Protein AF-A0A9Y1BWD0-F1 (afdb_monomer)

Nearest PDB structures (foldseek):
  4y0m-assembly3_E  TM=6.187E-01  e=5.676E-02  Pseudomonas aeruginosa PAO1
  2el9-assembly1_A  TM=5.741E-01  e=2.645E-01  Escherichia coli
  2el9-assembly2_D  TM=5.790E-01  e=5.709E-01  Escherichia coli
  2el9-assembly2_C  TM=5.277E-01  e=4.505E-01  Escherichia coli
  5ted-assembly1_A  TM=3.332E-01  e=7.193E-02  Listeria monocytogenes EGD-e

Organism: NCBI:txid2876572

Mean predicted aligned error: 8.2 Å

Radius of gyration: 19.66 Å; Cα contacts (8 Å, |Δi|>4): 391; chains: 1; bounding box: 37×64×64 Å

Foldseek 3Di:
DDPPPPPPPPFDPQAPAFEEEEADDPLCPPLVVVLVVQLQVLCVQLRHHYDYHYDHNVVVQVCQVVVNHQKYWYKDWDFFADLDPVRVLVVLVVCCVRHVVPPPVSVVLSVVLVVCVVVVHDLVVNLVSVQVNQCCCPQQQQWQDWKKWWDQDPVRDTGIITITGGIGRNNVPDSLQSVLSLLSRAQVSSCVSSVVVDPTDIDGFRTPCPVHPSDDPPDDTHHHDSPVSSVSCVVVNHDRPPPD

pLDDT: mean 79.52, std 15.41, range [34.41, 97.94]

Structure (mmCIF, N/CA/C/O backbone):
data_AF-A0A9Y1BWD0-F1
#
_entry.id   AF-A0A9Y1BWD0-F1
#
loop_
_atom_site.group_PDB
_atom_site.id
_atom_site.type_symbol
_atom_site.label_atom_id
_atom_site.label_alt_id
_atom_site.label_comp_id
_atom_site.label_asym_id
_atom_site.label_entity_id
_atom_site.label_seq_id
_atom_site.pdbx_PDB_ins_code
_atom_site.Cartn_x
_atom_site.Cartn_y
_atom_site.Cartn_z
_atom_site.occupancy
_atom_site.B_iso_or_equiv
_atom_site.auth_seq_id
_atom_site.auth_comp_id
_atom_site.auth_asym_id
_atom_site.auth_atom_id
_atom_site.pdbx_PDB_model_num
ATOM 1 N N . MET A 1 1 ? -3.577 38.308 39.977 1.00 37.47 1 MET A N 1
ATOM 2 C CA . MET A 1 1 ? -4.720 37.734 39.240 1.00 37.47 1 MET A CA 1
ATOM 3 C C . MET A 1 1 ? -4.156 37.188 37.936 1.00 37.47 1 MET A C 1
ATOM 5 O O . MET A 1 1 ? -3.949 37.954 37.011 1.00 37.47 1 MET A O 1
ATOM 9 N N . PHE A 1 2 ? -3.754 35.916 37.917 1.00 34.88 2 PHE A N 1
ATOM 10 C CA . PHE A 1 2 ? -3.257 35.253 36.709 1.00 34.88 2 PHE A CA 1
ATOM 11 C C . PHE A 1 2 ? -4.352 34.304 36.238 1.00 34.88 2 PHE A C 1
ATOM 13 O O . PHE A 1 2 ? -4.685 33.349 36.936 1.00 34.88 2 PHE A O 1
ATOM 20 N N . ILE A 1 3 ? -4.950 34.612 35.092 1.00 37.09 3 ILE A N 1
ATOM 21 C CA . ILE A 1 3 ? -5.873 33.712 34.409 1.00 37.09 3 ILE A CA 1
ATOM 22 C C . ILE A 1 3 ? -4.991 32.744 33.622 1.00 37.09 3 ILE A C 1
ATOM 24 O O . ILE A 1 3 ? -4.457 33.091 32.574 1.00 37.09 3 ILE A O 1
ATOM 28 N N . SER A 1 4 ? -4.782 31.550 34.173 1.00 34.41 4 SER A N 1
ATOM 29 C CA . SER A 1 4 ? -4.230 30.420 33.429 1.00 34.41 4 SER A CA 1
ATOM 30 C C . SER A 1 4 ? -5.336 29.881 32.526 1.00 34.41 4 SER A C 1
ATOM 32 O O . SER A 1 4 ? -6.208 29.134 32.971 1.00 34.41 4 SER A O 1
ATOM 34 N N . SER A 1 5 ? -5.348 30.309 31.264 1.00 37.59 5 SER A N 1
ATOM 35 C CA . SER A 1 5 ? -6.149 29.670 30.225 1.00 37.59 5 SER A CA 1
ATOM 36 C C . SER A 1 5 ? -5.459 28.368 29.827 1.00 37.59 5 SER A C 1
ATOM 38 O O . SER A 1 5 ? -4.682 28.317 28.876 1.00 37.59 5 SER A O 1
ATOM 40 N N . THR A 1 6 ? -5.728 27.302 30.575 1.00 37.62 6 THR A N 1
ATOM 41 C CA . THR A 1 6 ? -5.515 25.951 30.062 1.00 37.62 6 THR A CA 1
ATOM 42 C C . THR A 1 6 ? -6.573 25.716 28.993 1.00 37.62 6 THR A C 1
ATOM 44 O O . THR A 1 6 ? -7.722 25.382 29.273 1.00 37.62 6 THR A O 1
ATOM 47 N N . THR A 1 7 ? -6.205 25.950 27.736 1.00 38.41 7 THR A N 1
ATOM 48 C CA . THR A 1 7 ? -6.930 25.402 26.593 1.00 38.41 7 THR A CA 1
ATOM 49 C C . THR A 1 7 ? -6.891 23.886 26.727 1.00 38.41 7 THR A C 1
ATOM 51 O O . THR A 1 7 ? -5.907 23.239 26.381 1.00 38.41 7 THR A O 1
ATOM 54 N N . SER A 1 8 ? -7.955 23.330 27.303 1.00 39.59 8 SER A N 1
ATOM 55 C CA . SER A 1 8 ? -8.323 21.925 27.180 1.00 39.59 8 SER A CA 1
ATOM 56 C C . SER A 1 8 ? -8.255 21.578 25.696 1.00 39.59 8 SER A C 1
ATOM 58 O O . SER A 1 8 ? -9.135 21.998 24.944 1.00 39.59 8 SER A O 1
ATOM 60 N N . ALA A 1 9 ? -7.215 20.854 25.272 1.00 44.31 9 ALA A N 1
ATOM 61 C CA . ALA A 1 9 ? -7.166 20.256 23.947 1.00 44.31 9 ALA A CA 1
ATOM 62 C C . ALA A 1 9 ? -8.480 19.492 23.757 1.00 44.31 9 ALA A C 1
ATOM 64 O O . ALA A 1 9 ? -8.780 18.559 24.509 1.00 44.31 9 ALA A O 1
ATOM 65 N N . ALA A 1 10 ? -9.322 19.987 22.850 1.00 44.66 10 ALA A N 1
ATOM 66 C CA . ALA A 1 10 ? -10.619 19.399 22.582 1.00 44.66 10 ALA A CA 1
ATOM 67 C C . ALA A 1 10 ? -10.390 17.929 22.219 1.00 44.66 10 ALA A C 1
ATOM 69 O O . ALA A 1 10 ? -9.636 17.608 21.302 1.00 44.66 10 ALA A O 1
ATOM 70 N N . ARG A 1 11 ? -10.973 17.043 23.026 1.00 54.59 11 ARG A N 1
ATOM 71 C CA . ARG A 1 11 ? -10.823 15.594 22.913 1.00 54.59 11 ARG A CA 1
ATOM 72 C C . ARG A 1 11 ? -11.316 15.174 21.531 1.00 54.59 11 ARG A C 1
ATOM 74 O O . ARG A 1 11 ? -12.475 15.441 21.215 1.00 54.59 11 ARG A O 1
ATOM 81 N N . ARG A 1 12 ? -10.472 14.524 20.725 1.00 55.12 12 ARG A N 1
ATOM 82 C CA . ARG A 1 12 ? -10.963 13.881 19.504 1.00 55.12 12 ARG A CA 1
ATOM 83 C C . ARG A 1 12 ? -11.865 12.702 19.904 1.00 55.12 12 ARG A C 1
ATOM 85 O O . ARG A 1 12 ? -11.555 12.021 20.887 1.00 55.12 12 ARG A O 1
ATOM 92 N N . PRO A 1 13 ? -13.006 12.502 19.223 1.00 55.84 13 PRO A N 1
ATOM 93 C CA . PRO A 1 13 ? -13.832 11.317 19.424 1.00 55.84 13 PRO A CA 1
ATOM 94 C C . PRO A 1 13 ? -13.021 10.046 19.128 1.00 55.84 13 PRO A C 1
ATOM 96 O O . PRO A 1 13 ? -11.938 10.113 18.544 1.00 55.84 13 PRO A O 1
ATOM 99 N N . LEU A 1 14 ? -13.541 8.887 19.549 1.00 54.78 14 LEU A N 1
ATOM 100 C CA . LEU A 1 14 ? -13.014 7.602 19.077 1.00 54.78 14 LEU A CA 1
ATOM 101 C C . LEU A 1 14 ? -12.890 7.650 17.542 1.00 54.78 14 LEU A C 1
ATOM 103 O O . LEU A 1 14 ? -13.762 8.264 16.915 1.00 54.78 14 LEU A O 1
ATOM 107 N N . PRO A 1 15 ? -11.846 7.038 16.951 1.00 58.56 15 PRO A N 1
ATOM 108 C CA . PRO A 1 15 ? -11.757 6.891 15.507 1.00 58.56 15 PRO A CA 1
ATOM 109 C C . PRO A 1 15 ? -13.101 6.403 14.948 1.00 58.56 15 PRO A C 1
ATOM 111 O O . PRO A 1 15 ? -13.758 5.568 15.596 1.00 58.56 15 PRO A O 1
ATOM 114 N N . PRO A 1 16 ? -13.540 6.942 13.797 1.00 65.06 16 PRO A N 1
ATOM 115 C CA . PRO A 1 16 ? -14.701 6.401 13.110 1.00 65.06 16 PRO A CA 1
ATOM 116 C C . PRO A 1 16 ? -14.506 4.896 12.905 1.00 65.06 16 PRO A C 1
ATOM 118 O O . PRO A 1 16 ? -13.383 4.393 12.864 1.00 65.06 16 PRO A O 1
ATOM 121 N N . GLU A 1 17 ? -15.615 4.170 12.879 1.00 85.94 17 GLU A N 1
ATOM 122 C CA . GLU A 1 17 ? -15.594 2.820 12.331 1.00 85.94 17 GLU A CA 1
ATOM 123 C C . GLU A 1 17 ? -15.225 2.946 10.854 1.00 85.94 17 GLU A C 1
ATOM 125 O O . GLU A 1 17 ? -15.843 3.750 10.164 1.00 85.94 17 GLU A O 1
ATOM 130 N N . ILE A 1 18 ? -14.174 2.246 10.434 1.00 89.88 18 ILE A N 1
ATOM 131 C CA . ILE A 1 18 ? -13.637 2.296 9.074 1.00 89.88 18 ILE A CA 1
ATOM 132 C C . ILE A 1 18 ? -14.073 1.019 8.377 1.00 89.88 18 ILE A C 1
ATOM 134 O O . ILE A 1 18 ? -13.678 -0.075 8.790 1.00 89.88 18 ILE A O 1
ATOM 138 N N . GLU A 1 19 ? -14.869 1.142 7.326 1.00 92.38 19 GLU A N 1
ATOM 139 C CA . GLU A 1 19 ? -15.157 0.023 6.442 1.00 92.38 19 GLU A CA 1
ATOM 140 C C . GLU A 1 19 ? -13.905 -0.348 5.636 1.00 92.38 19 GLU A C 1
ATOM 142 O O . GLU A 1 19 ? -13.325 0.478 4.926 1.00 92.38 19 GLU A O 1
ATOM 147 N N . VAL A 1 20 ? -13.495 -1.612 5.739 1.00 90.94 20 VAL A N 1
ATOM 148 C CA . VAL A 1 20 ? -12.397 -2.175 4.952 1.00 90.94 20 VAL A CA 1
ATOM 149 C C . VAL A 1 20 ? -12.978 -3.209 4.004 1.00 90.94 20 VAL A C 1
ATOM 151 O O . VAL A 1 20 ? -13.429 -4.272 4.436 1.00 90.94 20 VAL A O 1
ATOM 154 N N . LEU A 1 21 ? -12.959 -2.901 2.709 1.00 90.75 21 LEU A N 1
ATOM 155 C CA . LEU A 1 21 ? -13.368 -3.850 1.679 1.00 90.75 21 LEU A CA 1
ATOM 156 C C . LEU A 1 21 ? -12.261 -4.863 1.455 1.00 90.75 21 LEU A C 1
ATOM 158 O O . LEU A 1 21 ? -11.133 -4.484 1.165 1.00 90.75 21 LEU A O 1
ATOM 162 N N . ILE A 1 22 ? -12.590 -6.141 1.551 1.00 87.75 22 ILE A N 1
ATOM 163 C CA . ILE A 1 22 ? -11.667 -7.236 1.278 1.00 87.75 22 ILE A CA 1
ATOM 164 C C . ILE A 1 22 ? -12.112 -7.886 -0.026 1.00 87.75 22 ILE A C 1
ATOM 166 O O . ILE A 1 22 ? -13.221 -8.421 -0.109 1.00 87.75 22 ILE A O 1
ATOM 170 N N . ALA A 1 23 ? -11.251 -7.819 -1.040 1.00 84.12 23 ALA A N 1
ATOM 171 C CA . ALA A 1 23 ? -11.495 -8.477 -2.316 1.00 84.12 23 ALA A CA 1
ATOM 172 C C . ALA A 1 23 ? -11.192 -9.975 -2.206 1.00 84.12 23 ALA A C 1
ATOM 174 O O . ALA A 1 23 ? -10.031 -10.366 -2.091 1.00 84.12 23 ALA A O 1
ATOM 175 N N . ASP A 1 24 ? -12.235 -10.801 -2.278 1.00 76.25 24 ASP A N 1
ATOM 176 C CA . ASP A 1 24 ? -12.107 -12.252 -2.369 1.00 76.25 24 ASP A CA 1
ATOM 177 C C . ASP A 1 24 ? -11.622 -12.626 -3.786 1.00 76.25 24 ASP A C 1
ATOM 179 O O . ASP A 1 24 ? -12.346 -12.480 -4.779 1.00 76.25 24 ASP A O 1
ATOM 183 N N . SER A 1 25 ? -10.358 -13.031 -3.891 1.00 68.25 25 SER A N 1
ATOM 184 C CA . SER A 1 25 ? -9.689 -13.548 -5.081 1.00 68.25 25 SER A CA 1
ATOM 185 C C . SER A 1 25 ? -9.415 -15.056 -4.958 1.00 68.25 25 SER A C 1
ATOM 187 O O . SER A 1 25 ? -9.557 -15.669 -3.906 1.00 68.25 25 SER A O 1
ATOM 189 N N . TYR A 1 26 ? -9.001 -15.707 -6.048 1.00 56.84 26 TYR A N 1
ATOM 190 C CA . TYR A 1 26 ? -8.786 -17.166 -6.095 1.00 56.84 26 TYR A CA 1
ATOM 191 C C . TYR A 1 26 ? -7.806 -17.723 -5.038 1.00 56.84 26 TYR A C 1
ATOM 193 O O . TYR A 1 26 ? -7.786 -18.932 -4.813 1.00 56.84 26 TYR A O 1
ATOM 201 N N . TYR A 1 27 ? -7.015 -16.858 -4.395 1.00 56.19 27 TYR A N 1
ATOM 202 C CA . TYR A 1 27 ? -6.006 -17.209 -3.393 1.00 56.19 27 TYR A CA 1
ATOM 203 C C . TYR A 1 27 ? -6.388 -16.773 -1.967 1.00 56.19 27 TYR A C 1
ATOM 205 O O . TYR A 1 27 ? -5.718 -17.164 -1.014 1.00 56.19 27 TYR A O 1
ATOM 213 N N . THR A 1 28 ? -7.472 -16.009 -1.785 1.00 55.62 28 THR A N 1
ATOM 214 C CA . THR A 1 28 ? -7.925 -15.465 -0.488 1.00 55.62 28 THR A CA 1
ATOM 215 C C . THR A 1 28 ? -8.845 -16.418 0.257 1.00 55.62 28 THR A C 1
ATOM 217 O O . THR A 1 28 ? -9.888 -16.036 0.785 1.00 55.62 28 THR A O 1
ATOM 220 N N . GLY A 1 29 ? -8.445 -17.690 0.310 1.00 57.94 29 GLY A N 1
ATOM 221 C CA . GLY A 1 29 ? -9.157 -18.707 1.069 1.00 57.94 29 GLY A CA 1
ATOM 222 C C . GLY A 1 29 ? -9.358 -18.323 2.540 1.00 57.94 29 GLY A C 1
ATOM 223 O O . GLY A 1 29 ? -8.868 -17.312 3.043 1.00 57.94 29 GLY A O 1
ATOM 224 N N . ARG A 1 30 ? -10.063 -19.198 3.265 1.00 61.84 30 ARG A N 1
ATOM 225 C CA . ARG A 1 30 ? -10.473 -19.001 4.665 1.00 61.84 30 ARG A CA 1
ATOM 226 C C . ARG A 1 30 ? -9.352 -18.531 5.608 1.00 61.84 30 ARG A C 1
ATOM 228 O O . ARG A 1 30 ? -9.636 -17.893 6.616 1.00 61.84 30 ARG A O 1
ATOM 235 N N . ASP A 1 31 ? -8.108 -18.862 5.292 1.00 66.38 31 ASP A N 1
ATOM 236 C CA . ASP A 1 31 ? -6.958 -18.602 6.148 1.00 66.38 31 ASP A CA 1
ATOM 237 C C . ASP A 1 31 ? -6.501 -17.138 6.094 1.00 66.38 31 ASP A C 1
ATOM 239 O O . ASP A 1 31 ? -6.022 -16.624 7.100 1.00 66.38 31 ASP A O 1
ATOM 243 N N . LEU A 1 32 ? -6.740 -16.417 4.990 1.00 72.50 32 LEU A N 1
ATOM 244 C CA . LEU A 1 32 ? -6.435 -14.981 4.895 1.00 72.50 32 LEU A CA 1
ATOM 245 C C . LEU A 1 32 ? -7.321 -14.126 5.807 1.00 72.50 32 LEU A C 1
ATOM 247 O O . LEU A 1 32 ? -6.861 -13.109 6.327 1.00 72.50 32 LEU A O 1
ATOM 251 N N . TYR A 1 33 ? -8.520 -14.609 6.152 1.00 75.12 33 TYR A N 1
ATOM 252 C CA . TYR A 1 33 ? -9.317 -14.003 7.223 1.00 75.12 33 TYR A CA 1
ATOM 253 C C . TYR A 1 33 ? -8.615 -14.033 8.577 1.00 75.12 33 TYR A C 1
ATOM 255 O O . TYR A 1 33 ? -8.849 -13.141 9.379 1.00 75.12 33 TYR A O 1
ATOM 263 N N . LEU A 1 34 ? -7.727 -14.996 8.849 1.00 76.00 34 LEU A N 1
ATOM 264 C CA . LEU A 1 34 ? -7.002 -15.033 10.123 1.00 76.00 34 LEU A CA 1
ATOM 265 C C . LEU A 1 34 ? -6.052 -13.840 10.263 1.00 76.00 34 LEU A C 1
ATOM 267 O O . LEU A 1 34 ? -5.933 -13.285 11.359 1.00 76.00 34 LEU A O 1
ATOM 271 N N . ALA A 1 35 ? -5.414 -13.434 9.162 1.00 78.75 35 ALA A N 1
ATOM 272 C CA . ALA A 1 35 ? -4.572 -12.245 9.126 1.00 78.75 35 ALA A CA 1
ATOM 273 C C . ALA A 1 35 ? -5.416 -10.969 9.285 1.00 78.75 35 ALA A C 1
ATOM 275 O O . ALA A 1 35 ? -5.068 -10.096 10.078 1.00 78.75 35 ALA A O 1
ATOM 276 N N . PHE A 1 36 ? -6.570 -10.882 8.616 1.00 82.25 36 PHE A N 1
ATOM 277 C CA . PHE A 1 36 ? -7.450 -9.710 8.726 1.00 82.25 36 PHE A CA 1
ATOM 278 C C . PHE A 1 36 ? -8.089 -9.577 10.108 1.00 82.25 36 PHE A C 1
ATOM 280 O O . PHE A 1 36 ? -8.070 -8.493 10.688 1.00 82.25 36 PHE A O 1
ATOM 287 N N . ASP A 1 37 ? -8.561 -10.683 10.682 1.00 84.69 37 ASP A N 1
ATOM 288 C CA . ASP A 1 37 ? -9.066 -10.743 12.051 1.00 84.69 37 ASP A CA 1
ATOM 289 C C . ASP A 1 37 ? -7.995 -10.289 13.057 1.00 84.69 37 ASP A C 1
ATOM 291 O O . ASP A 1 37 ? -8.305 -9.693 14.091 1.00 84.69 37 ASP A O 1
ATOM 295 N N . GLN A 1 38 ? -6.715 -10.587 12.797 1.00 87.62 38 GLN A N 1
ATOM 296 C CA . GLN A 1 38 ? -5.622 -10.117 13.644 1.00 87.62 38 GLN A CA 1
ATOM 297 C C . GLN A 1 38 ? -5.461 -8.596 13.552 1.00 87.62 38 GLN A C 1
ATOM 299 O O . GLN A 1 38 ? -5.419 -7.937 14.595 1.00 87.62 38 GLN A O 1
ATOM 304 N N . ILE A 1 39 ? -5.454 -8.045 12.334 1.00 87.75 39 ILE A N 1
ATOM 305 C CA . ILE A 1 39 ? -5.390 -6.596 12.098 1.00 87.75 39 ILE A CA 1
ATOM 306 C C . ILE A 1 39 ? -6.567 -5.892 12.785 1.00 87.75 39 ILE A C 1
ATOM 308 O O . ILE A 1 39 ? -6.356 -4.909 13.493 1.00 87.75 39 ILE A O 1
ATOM 312 N N . GLU A 1 40 ? -7.793 -6.410 12.658 1.00 90.19 40 GLU A N 1
ATOM 313 C CA . GLU A 1 40 ? -8.980 -5.871 13.338 1.00 90.19 40 GLU A CA 1
ATOM 314 C C . GLU A 1 40 ? -8.812 -5.880 14.865 1.00 90.19 40 GLU A C 1
ATOM 316 O O . GLU A 1 40 ? -9.012 -4.854 15.527 1.00 90.19 40 GLU A O 1
ATOM 321 N N . ARG A 1 41 ? -8.398 -7.014 15.447 1.00 90.31 41 ARG A N 1
ATOM 322 C CA . ARG A 1 41 ? -8.185 -7.134 16.900 1.00 90.31 41 ARG A CA 1
ATOM 323 C C . ARG A 1 41 ? -7.129 -6.161 17.411 1.00 90.31 41 ARG A C 1
ATOM 325 O O . ARG A 1 41 ? -7.290 -5.609 18.504 1.00 90.31 41 ARG A O 1
ATOM 332 N N . ASP A 1 42 ? -6.045 -5.964 16.672 1.00 91.44 42 ASP A N 1
ATOM 333 C CA . ASP A 1 42 ? -4.962 -5.081 17.098 1.00 91.44 42 ASP A CA 1
ATOM 334 C C . ASP A 1 42 ? -5.295 -3.607 16.877 1.00 91.44 42 ASP A C 1
ATOM 336 O O . ASP A 1 42 ? -5.046 -2.786 17.766 1.00 91.44 42 ASP A O 1
ATOM 340 N N . ALA A 1 43 ? -5.982 -3.281 15.782 1.00 90.00 43 ALA A N 1
ATOM 341 C CA . ALA A 1 43 ? -6.601 -1.978 15.571 1.00 90.00 43 ALA A CA 1
ATOM 342 C C . ALA A 1 43 ? -7.531 -1.619 16.741 1.00 90.00 43 ALA A C 1
ATOM 344 O O . ALA A 1 43 ? -7.402 -0.532 17.319 1.00 90.00 43 ALA A O 1
ATOM 345 N N . ALA A 1 44 ? -8.368 -2.562 17.189 1.00 88.88 44 ALA A N 1
ATOM 346 C CA . ALA A 1 44 ? -9.261 -2.368 18.329 1.00 88.88 44 ALA A CA 1
ATOM 347 C C . ALA A 1 44 ? -8.501 -2.071 19.631 1.00 88.88 44 ALA A C 1
ATOM 349 O O . ALA A 1 44 ? -8.905 -1.185 20.390 1.00 88.88 44 ALA A O 1
ATOM 350 N N . LYS A 1 45 ? -7.358 -2.726 19.887 1.00 87.69 45 LYS A N 1
ATOM 351 C CA . LYS A 1 45 ? -6.494 -2.413 21.050 1.00 87.69 45 LYS A CA 1
ATOM 352 C C . LYS A 1 45 ? -5.953 -0.985 20.990 1.00 87.69 45 LYS A C 1
ATOM 354 O O . LYS A 1 45 ? -5.812 -0.341 22.037 1.00 87.69 45 LYS A O 1
ATOM 359 N N . CYS A 1 46 ? -5.680 -0.492 19.787 1.00 87.00 46 CYS A N 1
ATOM 360 C CA . CYS A 1 46 ? -5.243 0.873 19.509 1.00 87.00 46 CYS A CA 1
ATOM 361 C C . CYS A 1 46 ? -6.390 1.899 19.493 1.00 87.00 46 CYS A C 1
ATOM 363 O O . CYS A 1 46 ? -6.132 3.100 19.459 1.00 87.00 46 CYS A O 1
ATOM 365 N N . GLY A 1 47 ? -7.643 1.445 19.589 1.00 83.44 47 GLY A N 1
ATOM 366 C CA . GLY A 1 47 ? -8.836 2.289 19.578 1.00 83.44 47 GLY A CA 1
ATOM 367 C C . GLY A 1 47 ? -9.426 2.531 18.188 1.00 83.44 47 GLY A C 1
ATOM 368 O O . GLY A 1 47 ? -10.425 3.235 18.099 1.00 83.44 47 GLY A O 1
ATOM 369 N N . ILE A 1 48 ? -8.862 1.953 17.125 1.00 88.06 48 ILE A N 1
ATOM 370 C CA . ILE A 1 48 ? -9.430 1.978 15.770 1.00 88.06 48 ILE A CA 1
ATOM 371 C C . ILE A 1 48 ? -10.450 0.843 15.653 1.00 88.06 48 ILE A C 1
ATOM 373 O O . ILE A 1 48 ? -10.187 -0.272 16.091 1.00 88.06 48 ILE A O 1
ATOM 377 N N . ARG A 1 49 ? -11.617 1.104 15.063 1.00 89.62 49 ARG A N 1
ATOM 378 C CA . ARG A 1 49 ? -12.595 0.054 14.754 1.00 89.62 49 ARG A CA 1
ATOM 379 C C . ARG A 1 49 ? -12.610 -0.169 13.256 1.00 89.62 49 ARG A C 1
ATOM 381 O O . ARG A 1 49 ? -12.849 0.783 12.522 1.00 89.62 49 ARG A O 1
ATOM 388 N N . LEU A 1 50 ? -12.347 -1.398 12.835 1.00 90.38 50 LEU A N 1
ATOM 389 C CA . LEU A 1 50 ? -12.454 -1.805 11.441 1.00 90.38 50 LEU A CA 1
ATOM 390 C C . LEU A 1 50 ? -13.732 -2.628 11.283 1.00 90.38 50 LEU A C 1
ATOM 392 O O . LEU A 1 50 ? -14.002 -3.491 12.112 1.00 90.38 50 LEU A O 1
ATOM 396 N N . ASN A 1 51 ? -14.502 -2.352 10.238 1.00 91.69 51 ASN A N 1
ATOM 397 C CA . ASN A 1 51 ? -15.605 -3.190 9.790 1.00 91.69 51 ASN A CA 1
ATOM 398 C C . ASN A 1 51 ? -15.147 -3.909 8.521 1.00 91.69 51 ASN A C 1
ATOM 400 O O . ASN A 1 51 ? -15.099 -3.312 7.445 1.00 91.69 51 ASN A O 1
ATOM 404 N N . LEU A 1 52 ? -14.743 -5.169 8.669 1.00 90.00 52 LEU A N 1
ATOM 405 C CA . LEU A 1 52 ? -14.224 -5.972 7.569 1.00 90.00 52 LEU A CA 1
ATOM 406 C C . LEU A 1 52 ? -15.384 -6.492 6.709 1.00 90.00 52 LEU A C 1
ATOM 408 O O . LEU A 1 52 ? -16.212 -7.276 7.177 1.00 90.00 52 LEU A O 1
ATOM 412 N N . VAL A 1 53 ? -15.440 -6.072 5.445 1.00 90.31 53 VAL A N 1
ATOM 413 C CA . VAL A 1 53 ? -16.508 -6.441 4.506 1.00 90.31 53 VAL A CA 1
ATOM 414 C C . VAL A 1 53 ? -15.912 -7.199 3.335 1.00 90.31 53 VAL A C 1
ATOM 416 O O . VAL A 1 53 ? -15.236 -6.637 2.479 1.00 90.31 53 VAL A O 1
ATOM 419 N N . VAL A 1 54 ? -16.192 -8.495 3.291 1.00 87.50 54 VAL A N 1
ATOM 420 C CA . VAL A 1 54 ? -15.681 -9.385 2.252 1.00 87.50 54 VAL A CA 1
ATOM 421 C C . VAL A 1 54 ? -16.667 -9.463 1.099 1.00 87.50 54 VAL A C 1
ATOM 423 O O . VAL A 1 54 ? -17.847 -9.762 1.308 1.00 87.50 54 VAL A O 1
ATOM 426 N N . GLN A 1 55 ? -16.189 -9.213 -0.117 1.00 88.25 55 GLN A N 1
ATOM 427 C CA . GLN A 1 55 ? -16.979 -9.313 -1.342 1.00 88.25 55 GLN A CA 1
ATOM 428 C C . GLN A 1 55 ? -16.120 -9.888 -2.470 1.00 88.25 55 GLN A C 1
ATOM 430 O O . GLN A 1 55 ? -14.894 -9.850 -2.407 1.00 88.25 55 GLN A O 1
ATOM 435 N N . ASP A 1 56 ? -16.754 -10.403 -3.520 1.00 87.00 56 ASP A N 1
ATOM 436 C CA . ASP A 1 56 ? -16.025 -10.817 -4.716 1.00 87.00 56 ASP A CA 1
ATOM 437 C C . ASP A 1 56 ? -15.279 -9.628 -5.352 1.00 87.00 56 ASP A C 1
ATOM 439 O O . ASP A 1 56 ? -15.698 -8.469 -5.238 1.00 87.00 56 ASP A O 1
ATOM 443 N N . PHE A 1 57 ? -14.184 -9.922 -6.059 1.00 84.88 57 PHE A N 1
ATOM 444 C CA . PHE A 1 57 ? -13.350 -8.900 -6.695 1.00 84.88 57 PHE A CA 1
ATOM 445 C C . PHE A 1 57 ? -14.138 -7.918 -7.581 1.00 84.88 57 PHE A C 1
ATOM 447 O O . PHE A 1 57 ? -13.853 -6.722 -7.551 1.00 84.88 57 PHE A O 1
ATOM 454 N N . TYR A 1 58 ? -15.140 -8.375 -8.344 1.00 87.50 58 TYR A N 1
ATOM 455 C CA . TYR A 1 58 ? -15.897 -7.490 -9.239 1.00 87.50 58 TYR A CA 1
ATOM 456 C C . TYR A 1 58 ? -16.737 -6.475 -8.465 1.00 87.50 58 TYR A C 1
ATOM 458 O O . TYR A 1 58 ? -16.804 -5.302 -8.852 1.00 87.50 58 TYR A O 1
ATOM 466 N N . THR A 1 59 ? -17.354 -6.904 -7.364 1.00 91.19 59 THR A N 1
ATOM 467 C CA . THR A 1 59 ? -18.090 -6.009 -6.466 1.00 91.19 59 THR A CA 1
ATOM 468 C C . THR A 1 59 ? -17.155 -4.971 -5.848 1.00 91.19 59 THR A C 1
ATOM 470 O O . THR A 1 59 ? -17.457 -3.778 -5.910 1.00 91.19 59 THR A O 1
ATOM 473 N N . VAL A 1 60 ? -15.994 -5.388 -5.328 1.00 89.38 60 VAL A N 1
ATOM 474 C CA . VAL A 1 60 ? -15.004 -4.456 -4.758 1.00 89.38 60 VAL A CA 1
ATOM 475 C C . VAL A 1 60 ? -14.505 -3.468 -5.815 1.00 89.38 60 VAL A C 1
ATOM 477 O O . VAL A 1 60 ? -14.565 -2.263 -5.587 1.00 89.38 60 VAL A O 1
ATOM 480 N N . ALA A 1 61 ? -14.107 -3.939 -7.000 1.00 88.00 61 ALA A N 1
ATOM 481 C CA . ALA A 1 61 ? -13.655 -3.080 -8.097 1.00 88.00 61 ALA A CA 1
ATOM 482 C C . ALA A 1 61 ? -14.722 -2.049 -8.501 1.00 88.00 61 ALA A C 1
ATOM 484 O O . ALA A 1 61 ? -14.420 -0.867 -8.647 1.00 88.00 61 ALA A O 1
ATOM 485 N N . THR A 1 62 ? -15.990 -2.461 -8.606 1.00 90.94 62 THR A N 1
ATOM 486 C CA . THR A 1 62 ? -17.105 -1.549 -8.923 1.00 90.94 62 THR A CA 1
ATOM 487 C C . THR A 1 62 ? -17.246 -0.439 -7.884 1.00 90.94 62 THR A C 1
ATOM 489 O O . THR A 1 62 ? -17.452 0.722 -8.242 1.00 90.94 62 THR A O 1
ATOM 492 N N . ARG A 1 63 ? -17.109 -0.774 -6.597 1.00 91.88 63 ARG A N 1
ATOM 493 C CA . ARG A 1 63 ? -17.152 0.208 -5.507 1.00 91.88 63 ARG A CA 1
ATOM 494 C C . ARG A 1 63 ? -15.952 1.147 -5.539 1.00 91.88 63 ARG A C 1
ATOM 496 O O . ARG A 1 63 ? -16.131 2.347 -5.339 1.00 91.88 63 ARG A O 1
ATOM 503 N N . ILE A 1 64 ? -14.762 0.646 -5.874 1.00 88.25 64 ILE A N 1
ATOM 504 C CA . ILE A 1 64 ? -13.573 1.490 -6.035 1.00 88.25 64 ILE A CA 1
ATOM 505 C C . ILE A 1 64 ? -13.771 2.506 -7.161 1.00 88.25 64 ILE A C 1
ATOM 507 O O . ILE A 1 64 ? -13.629 3.706 -6.922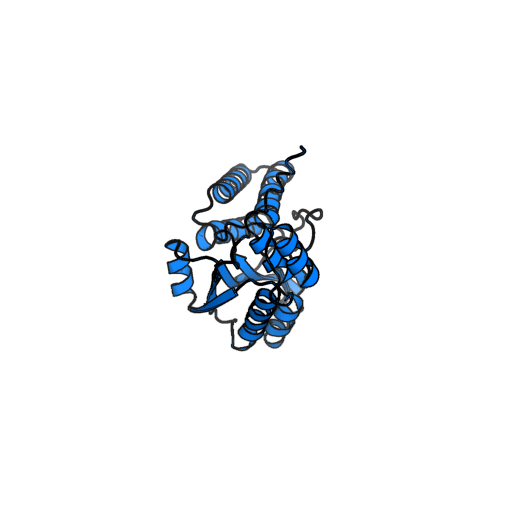 1.00 88.25 64 ILE A O 1
ATOM 511 N N . PHE A 1 65 ? -14.213 2.059 -8.341 1.00 87.69 65 PHE A N 1
ATOM 512 C CA . PHE A 1 65 ? -14.502 2.948 -9.473 1.00 87.69 65 PHE A CA 1
ATOM 513 C C . PHE A 1 65 ? -15.607 3.967 -9.168 1.00 87.69 65 PHE A C 1
ATOM 515 O O . PHE A 1 65 ? -15.559 5.097 -9.648 1.00 87.69 65 PHE A O 1
ATOM 522 N N . ALA A 1 66 ? -16.596 3.594 -8.352 1.00 89.94 66 ALA A N 1
ATOM 523 C CA . ALA A 1 66 ? -17.639 4.507 -7.886 1.00 89.94 66 ALA A CA 1
ATOM 524 C C . ALA A 1 66 ? -17.160 5.469 -6.781 1.00 89.94 66 ALA A C 1
ATOM 526 O O . ALA A 1 66 ? -17.884 6.392 -6.408 1.00 89.94 66 ALA A O 1
ATOM 527 N N . GLY A 1 67 ? -15.963 5.252 -6.235 1.00 87.31 67 GLY A N 1
ATOM 528 C CA . GLY A 1 67 ? -15.444 5.989 -5.094 1.00 87.31 67 GLY A CA 1
ATOM 529 C C . GLY A 1 67 ? -16.137 5.659 -3.763 1.00 87.31 67 GLY A C 1
ATOM 530 O O . GLY A 1 67 ? -16.016 6.436 -2.817 1.00 87.31 67 GLY A O 1
ATOM 531 N N . ASP A 1 68 ? -16.816 4.521 -3.673 1.00 91.00 68 ASP A N 1
ATOM 532 C CA . ASP A 1 68 ? -17.606 4.066 -2.526 1.00 91.00 68 ASP A CA 1
ATOM 533 C C . ASP A 1 68 ? -16.814 3.090 -1.633 1.00 91.00 68 ASP A C 1
ATOM 535 O O . ASP A 1 68 ? -17.090 1.893 -1.580 1.00 91.00 68 ASP A O 1
ATOM 539 N N . TYR A 1 69 ? -15.776 3.597 -0.969 1.00 89.88 69 TYR A N 1
ATOM 540 C CA . TYR A 1 69 ? -14.957 2.855 -0.002 1.00 89.88 69 TYR A CA 1
ATOM 541 C C . TYR A 1 69 ? -14.274 3.827 0.962 1.00 89.88 69 TYR A C 1
ATOM 543 O O . TYR A 1 69 ? -14.056 4.992 0.621 1.00 89.88 69 TYR A O 1
ATOM 551 N N . GLU A 1 70 ? -13.891 3.343 2.142 1.00 89.81 70 GLU A N 1
ATOM 552 C CA . GLU A 1 70 ? -12.997 4.066 3.058 1.00 89.81 70 GLU A CA 1
ATOM 553 C C . GLU A 1 70 ? -11.580 3.491 3.023 1.00 89.81 70 GLU A C 1
ATOM 555 O O . GLU A 1 70 ? -10.604 4.241 2.969 1.00 89.81 70 GLU A O 1
ATOM 560 N N . ALA A 1 71 ? -11.470 2.164 2.994 1.00 89.31 71 ALA A N 1
ATOM 561 C CA . ALA A 1 71 ? -10.226 1.459 2.747 1.00 89.31 71 ALA A CA 1
ATOM 562 C C . ALA A 1 71 ? -10.477 0.161 1.976 1.00 89.31 71 ALA A C 1
ATOM 564 O O . ALA A 1 71 ? -11.571 -0.411 2.014 1.00 89.31 71 ALA A O 1
ATOM 565 N N . VAL A 1 72 ? -9.447 -0.308 1.282 1.00 88.31 72 VAL A N 1
ATOM 566 C CA . VAL A 1 72 ? -9.485 -1.558 0.522 1.00 88.31 72 VAL A CA 1
ATOM 567 C C . VAL A 1 72 ? -8.272 -2.383 0.875 1.00 88.31 72 VAL A C 1
ATOM 569 O O . VAL A 1 72 ? -7.147 -1.898 0.836 1.00 88.31 72 VAL A O 1
ATOM 572 N N . LEU A 1 73 ? -8.509 -3.651 1.150 1.00 84.94 73 LEU A N 1
ATOM 573 C CA . LEU A 1 73 ? -7.497 -4.674 1.202 1.00 84.94 73 LEU A CA 1
ATOM 574 C C . LEU A 1 73 ? -7.652 -5.554 -0.042 1.00 84.94 73 LEU A C 1
ATOM 576 O O . LEU A 1 73 ? -8.627 -6.292 -0.208 1.00 84.94 73 LEU A O 1
ATOM 580 N N . TYR A 1 74 ? -6.679 -5.441 -0.935 1.00 79.06 74 TYR A N 1
ATOM 581 C CA . TYR A 1 74 ? -6.579 -6.211 -2.161 1.00 79.06 74 TYR A CA 1
ATOM 582 C C . TYR A 1 74 ? -5.448 -7.223 -2.047 1.00 79.06 74 TYR A C 1
ATOM 584 O O . TYR A 1 74 ? -4.333 -6.884 -1.661 1.00 79.06 74 TYR A O 1
ATOM 592 N N . ILE A 1 75 ? -5.738 -8.463 -2.425 1.00 72.50 75 ILE A N 1
ATOM 593 C CA . IL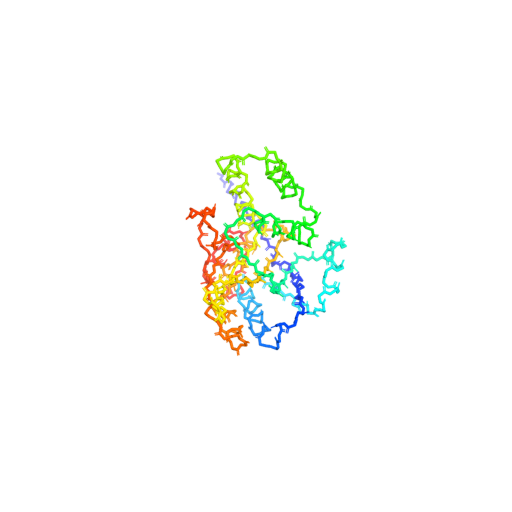E A 1 75 ? -4.736 -9.509 -2.542 1.00 72.50 75 ILE A CA 1
ATOM 594 C C . ILE A 1 75 ? -4.832 -10.129 -3.928 1.00 72.50 75 ILE A C 1
ATOM 596 O O . ILE A 1 75 ? -5.856 -10.723 -4.280 1.00 72.50 75 ILE A O 1
ATOM 600 N N . GLY A 1 76 ? -3.754 -10.032 -4.699 1.00 69.06 76 GLY A N 1
ATOM 601 C CA . GLY A 1 76 ? -3.702 -10.630 -6.024 1.00 69.06 76 GLY A CA 1
ATOM 602 C C . GLY A 1 76 ? -2.294 -10.970 -6.480 1.00 69.06 76 GLY A C 1
ATOM 603 O O . GLY A 1 76 ? -1.332 -10.274 -6.167 1.00 69.06 76 GLY A O 1
ATOM 604 N N . LEU A 1 77 ? -2.201 -12.036 -7.272 1.00 61.44 77 LEU A N 1
ATOM 605 C CA . LEU A 1 77 ? -1.054 -12.270 -8.138 1.00 61.44 77 LEU A CA 1
ATOM 606 C C . LEU A 1 77 ? -1.099 -11.257 -9.269 1.00 61.44 77 LEU A C 1
ATOM 608 O O . LEU A 1 77 ? -2.080 -11.193 -10.013 1.00 61.44 77 LEU A O 1
ATOM 612 N N . VAL A 1 78 ? -0.025 -10.496 -9.406 1.00 60.16 78 VAL A N 1
ATOM 613 C CA . VAL A 1 78 ? 0.253 -9.760 -10.634 1.00 60.16 78 VAL A CA 1
ATOM 614 C C . VAL A 1 78 ? 1.442 -10.477 -11.272 1.00 60.16 78 VAL A C 1
ATOM 616 O O . VAL A 1 78 ? 2.256 -11.030 -10.549 1.00 60.16 78 VAL A O 1
ATOM 619 N N . GLY A 1 79 ? 1.437 -10.627 -12.597 1.00 57.31 79 GLY A N 1
ATOM 620 C CA . GLY A 1 79 ? 2.120 -11.701 -13.337 1.00 57.31 79 GLY A CA 1
ATOM 621 C C . GLY A 1 79 ? 3.647 -11.841 -13.193 1.00 57.31 79 GLY A C 1
ATOM 622 O O . GLY A 1 79 ? 4.227 -11.780 -12.117 1.00 57.31 79 GLY A O 1
ATOM 623 N N . SER A 1 80 ? 4.316 -12.164 -14.299 1.00 59.19 80 SER A N 1
ATOM 624 C CA . SER A 1 80 ? 5.777 -12.247 -14.323 1.00 59.19 80 SER A CA 1
ATOM 625 C C . SER A 1 80 ? 6.360 -10.839 -14.281 1.00 59.19 80 SER A C 1
ATOM 627 O O . SER A 1 80 ? 6.069 -10.027 -15.159 1.00 59.19 80 SER A O 1
ATOM 629 N N . TYR A 1 81 ? 7.189 -10.576 -13.287 1.00 68.50 81 TYR A N 1
ATOM 630 C CA . TYR A 1 81 ? 7.900 -9.328 -13.106 1.00 68.50 81 TYR A CA 1
ATOM 631 C C . TYR A 1 81 ? 9.328 -9.429 -13.613 1.00 68.50 81 TYR A C 1
ATOM 633 O O . TYR A 1 81 ? 9.968 -10.476 -13.540 1.00 68.50 81 TYR A O 1
ATOM 641 N N . SER A 1 82 ? 9.841 -8.313 -14.110 1.00 71.06 82 SER A N 1
ATOM 642 C CA . SER A 1 82 ? 11.252 -8.156 -14.439 1.00 71.06 82 SER A CA 1
ATOM 643 C C . SER A 1 82 ? 11.753 -6.822 -13.914 1.00 71.06 82 SER A C 1
ATOM 645 O O . SER A 1 82 ? 10.992 -5.860 -13.806 1.00 71.06 82 SER A O 1
ATOM 647 N N . ASP A 1 83 ? 13.042 -6.766 -13.584 1.00 82.56 83 ASP A N 1
ATOM 648 C CA . ASP A 1 83 ? 13.737 -5.537 -13.197 1.00 82.56 83 ASP A CA 1
ATOM 649 C C . ASP A 1 83 ? 13.927 -4.630 -14.427 1.00 82.56 83 ASP A C 1
ATOM 651 O O . ASP A 1 83 ? 14.993 -4.553 -15.034 1.00 82.56 83 ASP A O 1
ATOM 655 N N . THR A 1 84 ? 12.815 -4.059 -14.890 1.00 88.19 84 THR A N 1
ATOM 656 C CA . THR A 1 84 ? 12.684 -3.304 -16.140 1.00 88.19 84 THR A CA 1
ATOM 657 C C . THR A 1 84 ? 11.634 -2.215 -15.977 1.00 88.19 84 THR A C 1
ATOM 659 O O . THR A 1 84 ? 10.607 -2.449 -15.333 1.00 88.19 84 THR A O 1
ATOM 662 N N . TRP A 1 85 ? 11.824 -1.082 -16.650 1.00 91.81 85 TRP A N 1
ATOM 663 C CA . TRP A 1 85 ? 10.851 0.011 -16.654 1.00 91.81 85 TRP A CA 1
ATOM 664 C C . TRP A 1 85 ? 9.468 -0.388 -17.166 1.00 91.81 85 TRP A C 1
ATOM 666 O O . TRP A 1 85 ? 8.486 0.031 -16.564 1.00 91.81 85 TRP A O 1
ATOM 676 N N . ASP A 1 86 ? 9.370 -1.237 -18.196 1.00 90.38 86 ASP A N 1
ATOM 677 C CA . ASP A 1 86 ? 8.074 -1.734 -18.690 1.00 90.38 86 ASP A CA 1
ATOM 678 C C . ASP A 1 86 ? 7.242 -2.353 -17.553 1.00 90.38 86 ASP A C 1
ATOM 680 O O . ASP A 1 86 ? 6.107 -1.953 -17.311 1.00 90.38 86 ASP A O 1
ATOM 684 N N . SER A 1 87 ? 7.845 -3.263 -16.784 1.00 84.94 87 SER A N 1
ATOM 685 C CA . SER A 1 87 ? 7.181 -3.962 -15.675 1.00 84.94 87 SER A CA 1
ATOM 686 C C . SER A 1 87 ? 6.796 -3.032 -14.510 1.00 84.94 87 SER A C 1
ATOM 688 O O . SER A 1 87 ? 5.730 -3.178 -13.897 1.00 84.94 87 SER A O 1
ATOM 690 N N . ILE A 1 88 ? 7.639 -2.036 -14.216 1.00 88.38 88 ILE A N 1
ATOM 691 C CA . ILE A 1 88 ? 7.349 -0.996 -13.217 1.00 88.38 88 ILE A CA 1
ATOM 692 C C . ILE A 1 88 ? 6.158 -0.147 -13.669 1.00 88.38 88 ILE A C 1
ATOM 694 O O . ILE A 1 88 ? 5.205 0.038 -12.911 1.00 88.38 88 ILE A O 1
ATOM 698 N N . LEU A 1 89 ? 6.176 0.330 -14.913 1.00 91.62 89 LEU A N 1
ATOM 699 C CA . LEU A 1 89 ? 5.123 1.175 -15.467 1.00 91.62 89 LEU A CA 1
ATOM 700 C C . LEU A 1 89 ? 3.791 0.436 -15.588 1.00 91.62 89 LEU A C 1
ATOM 702 O O . LEU A 1 89 ? 2.760 1.007 -15.243 1.00 91.62 89 LEU A O 1
ATOM 706 N N . GLU A 1 90 ? 3.794 -0.832 -16.002 1.00 87.31 90 GLU A N 1
ATOM 707 C CA . GLU A 1 90 ? 2.591 -1.675 -16.011 1.00 87.31 90 GLU A CA 1
ATOM 708 C C . GLU A 1 90 ? 1.953 -1.768 -14.617 1.00 87.31 90 GLU A C 1
ATOM 710 O O . GLU A 1 90 ? 0.732 -1.669 -14.478 1.00 87.31 90 GLU A O 1
ATOM 715 N N . THR A 1 91 ? 2.772 -1.877 -13.569 1.00 85.06 91 THR A N 1
ATOM 716 C CA . THR A 1 91 ? 2.286 -1.905 -12.179 1.00 85.06 91 THR A CA 1
ATOM 717 C C . THR A 1 91 ? 1.721 -0.572 -11.747 1.00 85.06 91 THR A C 1
ATOM 719 O O . THR A 1 91 ? 0.643 -0.524 -11.158 1.00 85.06 91 THR A O 1
ATOM 722 N N . LEU A 1 92 ? 2.425 0.517 -12.044 1.00 89.12 92 LEU A N 1
ATOM 723 C CA . LEU A 1 92 ? 1.963 1.860 -11.717 1.00 89.12 92 LEU A CA 1
ATOM 724 C C . LEU A 1 92 ? 0.643 2.179 -12.422 1.00 89.12 92 LEU A C 1
ATOM 726 O O . LEU A 1 92 ? -0.274 2.688 -11.782 1.00 89.12 92 LEU A O 1
ATOM 730 N N . LEU A 1 93 ? 0.501 1.812 -13.697 1.00 89.25 93 LEU A N 1
ATOM 731 C CA . LEU A 1 93 ? -0.750 1.954 -14.443 1.00 89.25 93 LEU A CA 1
ATOM 732 C C . LEU A 1 93 ? -1.873 1.110 -13.838 1.00 89.25 93 LEU A C 1
ATOM 734 O O . LEU A 1 93 ? -2.970 1.623 -13.630 1.00 89.25 93 LEU A O 1
ATOM 738 N N . PHE A 1 94 ? -1.599 -0.147 -13.475 1.00 85.56 94 PHE A N 1
ATOM 739 C CA . PHE A 1 94 ? -2.572 -0.983 -12.770 1.00 85.56 94 PHE A CA 1
ATOM 740 C C . PHE A 1 94 ? -3.041 -0.332 -11.461 1.00 85.56 94 PHE A C 1
ATOM 742 O O . PHE A 1 94 ? -4.242 -0.274 -11.195 1.00 85.56 94 PHE A O 1
ATOM 749 N N . LEU A 1 95 ? -2.113 0.188 -10.653 1.00 85.94 95 LEU A N 1
ATOM 750 C CA . LEU A 1 95 ? -2.443 0.876 -9.407 1.00 85.94 95 LEU A CA 1
ATOM 751 C C . LEU A 1 95 ? -3.257 2.144 -9.647 1.00 85.94 95 LEU A C 1
ATOM 753 O O . LEU A 1 95 ? -4.246 2.366 -8.948 1.00 85.94 95 LEU A O 1
ATOM 757 N N . LYS A 1 96 ? -2.858 2.960 -10.627 1.00 87.88 96 LYS A N 1
ATOM 758 C CA . LYS A 1 96 ? -3.570 4.180 -11.016 1.00 87.88 96 LYS A CA 1
ATOM 759 C C . LYS A 1 96 ? -5.004 3.857 -11.391 1.00 87.88 96 LYS A C 1
ATOM 761 O O . LYS A 1 96 ? -5.926 4.447 -10.841 1.00 87.88 96 LYS A O 1
ATOM 766 N N . ASP A 1 97 ? -5.187 2.903 -12.291 1.00 86.31 97 ASP A N 1
ATOM 767 C CA . ASP A 1 97 ? -6.497 2.620 -12.852 1.00 86.31 97 ASP A CA 1
ATOM 768 C C . ASP A 1 97 ? -7.398 1.921 -11.838 1.00 86.31 97 ASP A C 1
ATOM 770 O O . ASP A 1 97 ? -8.573 2.271 -11.753 1.00 86.31 97 ASP A O 1
ATOM 774 N N . LEU A 1 98 ? -6.871 0.984 -11.041 1.00 83.00 98 LEU A N 1
ATOM 775 C CA . LEU A 1 98 ? -7.678 0.210 -10.099 1.00 83.00 98 LEU A CA 1
ATOM 776 C C . LEU A 1 98 ? -7.855 0.887 -8.742 1.00 83.00 98 LEU A C 1
ATOM 778 O O . LEU A 1 98 ? -8.972 0.915 -8.251 1.00 83.00 98 LEU A O 1
ATOM 782 N N . LEU A 1 99 ? -6.778 1.333 -8.093 1.00 81.06 99 LEU A N 1
ATOM 783 C CA . LEU A 1 99 ? -6.793 1.708 -6.671 1.00 81.06 99 LEU A CA 1
ATOM 784 C C . LEU A 1 99 ? -6.741 3.215 -6.437 1.00 81.06 99 LEU A C 1
ATOM 786 O O . LEU A 1 99 ? -7.210 3.669 -5.398 1.00 81.06 99 LEU A O 1
ATOM 790 N N . TYR A 1 100 ? -6.198 3.967 -7.390 1.00 81.12 100 TYR A N 1
ATOM 791 C CA . TYR A 1 100 ? -5.920 5.397 -7.254 1.00 81.12 100 TYR A CA 1
ATOM 792 C C . TYR A 1 100 ? -6.563 6.222 -8.366 1.00 81.12 100 TYR A C 1
ATOM 794 O O . TYR A 1 100 ? -6.072 7.296 -8.713 1.00 81.12 100 TYR A O 1
ATOM 802 N N . THR A 1 101 ? -7.696 5.754 -8.900 1.00 73.81 101 THR A N 1
ATOM 803 C CA . THR A 1 101 ? -8.365 6.345 -10.072 1.00 73.81 101 THR A CA 1
ATOM 804 C C . THR A 1 101 ? -8.715 7.823 -9.876 1.00 73.81 101 THR A C 1
ATOM 806 O O . THR A 1 101 ? -8.884 8.557 -10.843 1.00 73.81 101 THR A O 1
ATOM 809 N N . ASN A 1 102 ? -8.841 8.267 -8.621 1.00 77.75 102 ASN A N 1
ATOM 810 C CA . ASN A 1 102 ? -9.208 9.635 -8.257 1.00 77.75 102 ASN A CA 1
ATOM 811 C C . ASN A 1 102 ? -8.056 10.425 -7.610 1.00 77.75 102 ASN A C 1
ATOM 813 O O . ASN A 1 102 ? -8.291 11.507 -7.070 1.00 77.75 102 ASN A O 1
ATOM 817 N N . ASN A 1 103 ? -6.830 9.898 -7.625 1.00 86.62 103 ASN A N 1
ATOM 818 C CA . ASN A 1 103 ? -5.670 10.567 -7.053 1.00 86.62 103 ASN A CA 1
ATOM 819 C C . ASN A 1 103 ? -4.939 11.386 -8.127 1.00 86.62 103 ASN A C 1
ATOM 821 O O . ASN A 1 103 ? -4.198 10.833 -8.943 1.00 86.62 103 ASN A O 1
ATOM 825 N N . GLU A 1 104 ? -5.178 12.701 -8.151 1.00 90.81 104 GLU A N 1
ATOM 826 C CA . GLU A 1 104 ? -4.628 13.601 -9.179 1.00 90.81 104 GLU A CA 1
ATOM 827 C C . GLU A 1 104 ? -3.094 13.670 -9.146 1.00 90.81 104 GLU A C 1
ATOM 829 O O . GLU A 1 104 ? -2.461 13.648 -10.198 1.00 90.81 104 GLU A O 1
ATOM 834 N N . GLU A 1 105 ? -2.494 13.706 -7.953 1.00 93.06 105 GLU A N 1
ATOM 835 C CA . GLU A 1 105 ? -1.038 13.788 -7.780 1.00 93.06 105 GLU A CA 1
ATOM 836 C C . GLU A 1 105 ? -0.346 12.522 -8.297 1.00 93.06 105 GLU A C 1
ATOM 838 O O . GLU A 1 105 ? 0.525 12.598 -9.164 1.00 93.06 105 GLU A O 1
ATOM 843 N N . PHE A 1 106 ? -0.804 11.347 -7.856 1.00 91.50 106 PHE A N 1
ATOM 844 C CA . PHE A 1 106 ? -0.287 10.063 -8.331 1.00 91.50 106 PHE A CA 1
ATOM 845 C C . PHE A 1 106 ? -0.500 9.888 -9.840 1.00 91.50 106 PHE A C 1
ATOM 847 O O . PHE A 1 106 ? 0.401 9.452 -10.556 1.00 91.50 106 PHE A O 1
ATOM 854 N N . SER A 1 107 ? -1.671 10.286 -10.348 1.00 92.88 107 SER A N 1
ATOM 855 C CA . SER A 1 107 ? -1.974 10.228 -11.781 1.00 92.88 107 SER A CA 1
ATOM 856 C C . SER A 1 107 ? -1.038 11.104 -12.610 1.00 92.88 107 SER A C 1
ATOM 858 O O . SER A 1 107 ? -0.583 10.655 -13.663 1.00 92.88 107 SER A O 1
ATOM 860 N N . SER A 1 108 ? -0.734 12.314 -12.129 1.00 96.06 108 SER A N 1
ATOM 861 C CA . SER A 1 108 ? 0.175 13.255 -12.790 1.00 96.06 108 SER A CA 1
ATOM 862 C C . SER A 1 108 ? 1.604 12.721 -12.834 1.00 96.06 108 SER A C 1
ATOM 864 O O . SER A 1 108 ? 2.228 12.763 -13.892 1.00 96.06 108 SER A O 1
ATOM 866 N N . LEU A 1 109 ? 2.114 12.180 -11.723 1.00 97.12 109 LEU A N 1
ATOM 867 C CA . LEU A 1 109 ? 3.467 11.615 -11.671 1.00 97.12 109 LEU A CA 1
ATOM 868 C C . LEU A 1 109 ? 3.623 10.418 -12.618 1.00 97.12 109 LEU A C 1
ATOM 870 O O . LEU A 1 109 ? 4.633 10.294 -13.307 1.00 97.12 109 LEU A O 1
ATOM 874 N N . ILE A 1 110 ? 2.606 9.555 -12.709 1.00 95.69 110 ILE A N 1
ATOM 875 C CA . ILE A 1 110 ? 2.620 8.421 -13.645 1.00 95.69 110 ILE A CA 1
ATOM 876 C C . ILE A 1 110 ? 2.595 8.899 -15.097 1.00 95.69 110 ILE A C 1
ATOM 878 O O . ILE A 1 110 ? 3.304 8.345 -15.933 1.00 95.69 110 ILE A O 1
ATOM 882 N N . GLU A 1 111 ? 1.798 9.920 -15.417 1.00 96.25 111 GLU A N 1
ATOM 883 C CA . GLU A 1 111 ? 1.756 10.498 -16.766 1.00 96.25 111 GLU A CA 1
ATOM 884 C C . GLU A 1 111 ? 3.086 11.145 -17.158 1.00 96.25 111 GLU A C 1
ATOM 886 O O . GLU A 1 111 ? 3.532 10.989 -18.297 1.00 96.25 111 GLU A O 1
ATOM 891 N N . GLU A 1 112 ? 3.746 11.820 -16.217 1.00 97.75 112 GLU A N 1
ATOM 892 C CA . GLU A 1 112 ? 5.082 12.381 -16.410 1.00 97.75 112 GLU A CA 1
ATOM 893 C C . GLU A 1 112 ? 6.125 11.285 -16.650 1.00 97.75 112 GLU A C 1
ATOM 895 O O . GLU A 1 112 ? 6.824 11.322 -17.667 1.00 97.75 112 GLU A O 1
ATOM 900 N N . LEU A 1 113 ? 6.176 10.272 -15.780 1.00 97.94 113 LEU A N 1
ATOM 901 C CA . LEU A 1 113 ? 7.103 9.148 -15.914 1.00 97.94 113 LEU A CA 1
ATOM 902 C C . LEU A 1 113 ? 6.893 8.404 -17.242 1.00 97.94 113 LEU A C 1
ATOM 904 O O . LEU A 1 113 ? 7.850 8.125 -17.964 1.00 97.94 113 LEU A O 1
ATOM 908 N N . TRP A 1 114 ? 5.635 8.141 -17.609 1.00 96.75 114 TRP A N 1
ATOM 909 C CA . TRP A 1 114 ? 5.272 7.498 -18.874 1.00 96.75 114 TRP A CA 1
ATOM 910 C C . TRP A 1 114 ? 5.668 8.348 -20.088 1.00 96.75 114 TRP A C 1
ATOM 912 O O . TRP A 1 114 ? 6.139 7.823 -21.099 1.00 96.75 114 TRP A O 1
ATOM 922 N N . SER A 1 115 ? 5.499 9.669 -20.012 1.00 97.56 115 SER A N 1
ATOM 923 C CA . SER A 1 115 ? 5.913 10.595 -21.069 1.00 97.56 115 SER A CA 1
ATOM 924 C C . SER A 1 115 ? 7.429 10.589 -21.263 1.00 97.56 115 SER A C 1
ATOM 926 O O . SER A 1 115 ? 7.898 10.478 -22.397 1.00 97.56 115 SER A O 1
ATOM 928 N N . LEU A 1 116 ? 8.206 10.660 -20.178 1.00 97.94 116 LEU A N 1
ATOM 929 C CA . LEU A 1 116 ? 9.668 10.579 -20.237 1.00 97.94 116 LEU A CA 1
ATOM 930 C C . LEU A 1 116 ? 10.120 9.247 -20.841 1.00 97.94 116 LEU A C 1
ATOM 932 O O . LEU A 1 116 ? 10.933 9.237 -21.765 1.00 97.94 116 LEU A O 1
ATOM 936 N N . TYR A 1 117 ? 9.527 8.142 -20.387 1.00 97.31 117 TYR A N 1
ATOM 937 C CA . TYR A 1 117 ? 9.852 6.809 -20.882 1.00 97.31 117 TYR A CA 1
ATOM 938 C C . TYR A 1 117 ? 9.628 6.675 -22.395 1.00 97.31 117 TYR A C 1
ATOM 940 O O . TYR A 1 117 ? 10.517 6.236 -23.122 1.00 97.31 117 TYR A O 1
ATOM 948 N N . ASN A 1 118 ? 8.481 7.142 -22.906 1.00 97.19 118 ASN A N 1
ATOM 949 C CA . ASN A 1 118 ? 8.178 7.096 -24.344 1.00 97.19 118 ASN A CA 1
ATOM 950 C C . ASN A 1 118 ? 9.054 8.019 -25.201 1.00 97.19 118 ASN A C 1
ATOM 952 O O . ASN A 1 118 ? 9.122 7.839 -26.416 1.00 97.19 118 ASN A O 1
ATOM 956 N N . ASN A 1 119 ? 9.701 9.011 -24.590 1.00 97.56 119 ASN A N 1
ATOM 957 C CA . ASN A 1 119 ? 10.680 9.866 -25.255 1.00 97.56 119 ASN A CA 1
ATOM 958 C C . ASN A 1 119 ? 12.117 9.333 -25.113 1.00 97.56 119 ASN A C 1
ATOM 960 O O . ASN A 1 119 ? 13.060 10.077 -25.374 1.00 97.56 119 ASN A O 1
ATOM 964 N N . GLU A 1 120 ? 12.279 8.064 -24.721 1.00 96.69 120 GLU A N 1
ATOM 965 C CA . GLU A 1 120 ? 13.573 7.391 -24.556 1.00 96.69 120 GLU A CA 1
ATOM 966 C C . GLU A 1 120 ? 14.497 8.110 -23.552 1.00 96.69 120 GLU A C 1
ATOM 968 O O . GLU A 1 120 ? 15.719 8.141 -23.722 1.00 96.69 120 GLU A O 1
ATOM 973 N N . ALA A 1 121 ? 13.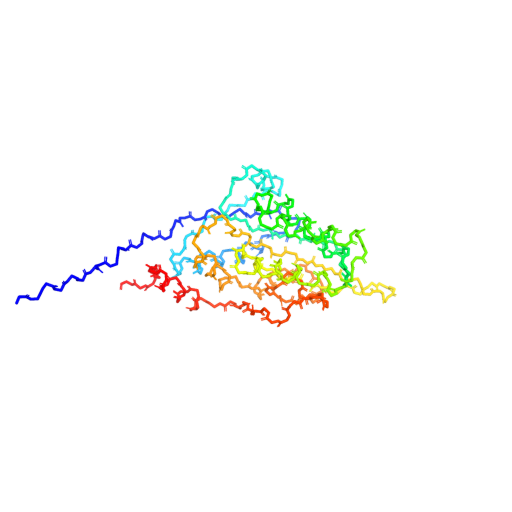915 8.712 -22.506 1.00 97.25 121 ALA A N 1
ATOM 974 C CA . ALA A 1 121 ? 14.677 9.327 -21.424 1.00 97.25 121 ALA A CA 1
ATOM 975 C C . ALA A 1 121 ? 15.568 8.297 -20.709 1.00 97.25 121 ALA A C 1
ATOM 977 O O . ALA A 1 121 ? 15.258 7.106 -20.639 1.00 97.25 121 ALA A O 1
ATOM 978 N N . SER A 1 122 ? 16.689 8.764 -20.163 1.00 97.44 122 SER A N 1
ATOM 979 C CA . SER A 1 122 ? 17.621 7.910 -19.422 1.00 97.44 122 SER A CA 1
ATOM 980 C C . SER A 1 122 ? 17.119 7.578 -18.012 1.00 97.44 122 SER A C 1
ATOM 982 O O . SER A 1 122 ? 16.335 8.325 -17.431 1.00 97.44 122 SER A O 1
ATOM 984 N N . ASP A 1 123 ? 17.658 6.520 -17.396 1.00 96.69 123 ASP A N 1
ATOM 985 C CA . ASP A 1 123 ? 17.350 6.161 -16.000 1.00 96.69 123 ASP A CA 1
ATOM 986 C C . ASP A 1 123 ? 17.549 7.335 -15.028 1.00 96.69 123 ASP A C 1
ATOM 988 O O . ASP A 1 123 ? 16.759 7.518 -14.111 1.00 96.69 123 ASP A O 1
ATOM 992 N N . ASN A 1 124 ? 18.559 8.184 -15.253 1.00 96.62 124 ASN A N 1
ATOM 993 C CA . ASN A 1 124 ? 18.822 9.362 -14.417 1.00 96.62 124 ASN A CA 1
ATOM 994 C C . ASN A 1 124 ? 17.703 10.416 -14.474 1.00 96.62 124 ASN A C 1
ATOM 996 O O . ASN A 1 124 ? 17.612 11.253 -13.578 1.00 96.62 124 ASN A O 1
ATOM 1000 N N . GLU A 1 125 ? 16.900 10.411 -15.536 1.00 97.75 125 GLU A N 1
ATOM 1001 C CA . GLU A 1 125 ? 15.753 11.303 -15.715 1.00 97.75 125 GLU A CA 1
ATOM 1002 C C . GLU A 1 125 ? 14.459 10.664 -15.196 1.00 97.75 125 GLU A C 1
ATOM 1004 O O . GLU A 1 125 ? 13.602 11.372 -14.676 1.00 97.75 125 GLU A O 1
ATOM 1009 N N . LEU A 1 126 ? 14.335 9.336 -15.287 1.00 97.75 126 LEU A N 1
ATOM 1010 C CA . LEU A 1 126 ? 13.176 8.582 -14.797 1.00 97.75 126 LEU A CA 1
ATOM 1011 C C . LEU A 1 126 ? 13.189 8.417 -13.271 1.00 97.75 126 LEU A C 1
ATOM 1013 O O . LEU A 1 126 ? 12.157 8.575 -12.619 1.00 97.75 126 LEU A O 1
ATOM 1017 N N . LEU A 1 127 ? 14.361 8.127 -12.698 1.00 97.31 127 LEU A N 1
ATOM 1018 C CA . LEU A 1 127 ? 14.543 7.809 -11.279 1.00 97.31 127 LEU A CA 1
ATOM 1019 C C . LEU A 1 127 ? 13.979 8.867 -10.321 1.00 97.31 127 LEU A C 1
ATOM 1021 O O . LEU A 1 127 ? 13.282 8.470 -9.394 1.00 97.31 127 LEU A O 1
ATOM 1025 N N . PRO A 1 128 ? 14.207 10.182 -10.512 1.00 97.50 128 PRO A N 1
ATOM 1026 C CA . PRO A 1 128 ? 13.652 11.186 -9.607 1.00 97.50 128 PRO A CA 1
ATOM 1027 C C . PRO A 1 128 ? 12.123 11.129 -9.516 1.00 97.50 128 PRO A C 1
ATOM 1029 O O . PRO A 1 128 ? 11.580 11.122 -8.416 1.00 97.50 128 PRO A O 1
ATOM 1032 N N . ILE A 1 129 ? 11.434 11.014 -10.657 1.00 97.94 129 ILE A N 1
ATOM 1033 C CA . ILE A 1 129 ? 9.967 10.916 -10.697 1.00 97.94 129 ILE A CA 1
ATOM 1034 C C . ILE A 1 129 ? 9.506 9.590 -10.093 1.00 97.94 129 ILE A C 1
ATOM 1036 O O . ILE A 1 129 ? 8.542 9.549 -9.332 1.00 97.94 129 ILE A O 1
ATOM 1040 N N . PHE A 1 130 ? 10.217 8.501 -10.383 1.00 96.75 130 PHE A N 1
ATOM 1041 C CA . PHE A 1 130 ? 9.927 7.208 -9.779 1.00 96.75 130 PHE A CA 1
ATOM 1042 C C . PHE A 1 130 ? 10.054 7.244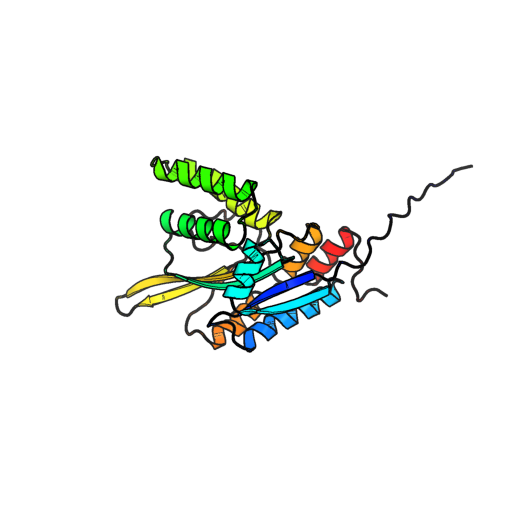 -8.247 1.00 96.75 130 PHE A C 1
ATOM 1044 O O . PHE A 1 130 ? 9.150 6.784 -7.557 1.00 96.75 130 PHE A O 1
ATOM 1051 N N . HIS A 1 131 ? 11.099 7.863 -7.697 1.00 95.94 131 HIS A N 1
ATOM 1052 C CA . HIS A 1 131 ? 11.279 8.005 -6.246 1.00 95.94 131 HIS A CA 1
ATOM 1053 C C . HIS A 1 131 ? 10.228 8.914 -5.605 1.00 95.94 131 HIS A C 1
ATOM 1055 O O . HIS A 1 131 ? 9.786 8.638 -4.490 1.00 95.94 131 HIS A O 1
ATOM 1061 N N . GLU A 1 132 ? 9.762 9.954 -6.303 1.00 95.44 132 GLU A N 1
ATOM 1062 C CA . GLU A 1 132 ? 8.606 10.743 -5.853 1.00 95.44 132 GLU A CA 1
ATOM 1063 C C . GLU A 1 132 ? 7.336 9.886 -5.765 1.00 95.44 132 GLU A C 1
ATOM 1065 O O . GLU A 1 132 ? 6.595 9.973 -4.783 1.00 95.44 132 GLU A O 1
ATOM 1070 N N . ILE A 1 133 ? 7.117 9.000 -6.739 1.00 93.75 133 ILE A N 1
ATOM 1071 C CA . ILE A 1 133 ? 6.011 8.039 -6.718 1.00 93.75 133 ILE A CA 1
ATOM 1072 C C . ILE A 1 133 ? 6.153 7.068 -5.542 1.00 93.75 133 ILE A C 1
ATOM 1074 O O . ILE A 1 133 ? 5.189 6.866 -4.801 1.00 93.75 133 ILE A O 1
ATOM 1078 N N . GLU A 1 134 ? 7.333 6.478 -5.335 1.00 91.38 134 GLU A N 1
ATOM 1079 C CA . GLU A 1 134 ? 7.571 5.566 -4.211 1.00 91.38 134 GLU A CA 1
ATOM 1080 C C . GLU A 1 134 ? 7.335 6.258 -2.866 1.00 91.38 134 GLU A C 1
ATOM 1082 O O . GLU A 1 134 ? 6.671 5.701 -1.988 1.00 91.38 134 GLU A O 1
ATOM 1087 N N . PHE A 1 135 ? 7.800 7.501 -2.722 1.00 90.50 135 PHE A N 1
ATOM 1088 C CA . PHE A 1 135 ? 7.561 8.307 -1.533 1.00 90.50 135 PHE A CA 1
ATOM 1089 C C . PHE A 1 135 ? 6.071 8.602 -1.325 1.00 90.50 135 PHE A C 1
ATOM 1091 O O . PHE A 1 135 ? 5.582 8.482 -0.201 1.00 90.50 135 PHE A O 1
ATOM 1098 N N . LEU A 1 136 ? 5.329 8.943 -2.382 1.00 89.50 136 LEU A N 1
ATOM 1099 C CA . LEU A 1 136 ? 3.889 9.201 -2.301 1.00 89.50 136 LEU A CA 1
ATOM 1100 C C . LEU A 1 136 ? 3.118 7.944 -1.866 1.00 89.50 136 LEU A C 1
ATOM 1102 O O . LEU A 1 136 ? 2.271 8.006 -0.966 1.00 89.50 136 LEU A O 1
ATOM 1106 N N . LEU A 1 137 ? 3.443 6.789 -2.455 1.00 86.75 137 LEU A N 1
ATOM 1107 C CA . LEU A 1 137 ? 2.858 5.499 -2.081 1.00 86.75 137 LEU A CA 1
ATOM 1108 C C . LEU A 1 137 ? 3.167 5.139 -0.621 1.00 86.75 137 LEU A C 1
ATOM 1110 O O . LEU A 1 137 ? 2.293 4.651 0.102 1.00 86.75 137 LEU A O 1
ATOM 1114 N N . TYR A 1 138 ? 4.390 5.426 -0.179 1.00 83.88 138 TYR A N 1
ATOM 1115 C CA . TYR A 1 138 ? 4.876 5.121 1.161 1.00 83.88 138 TYR A CA 1
ATOM 1116 C C . TYR A 1 138 ? 4.333 6.064 2.256 1.00 83.88 138 TYR A C 1
ATOM 1118 O O . TYR A 1 138 ? 3.867 5.593 3.297 1.00 83.88 138 TYR A O 1
ATOM 1126 N N . ASP A 1 139 ? 4.404 7.387 2.067 1.00 81.75 139 ASP A N 1
ATOM 1127 C CA . ASP A 1 139 ? 4.114 8.383 3.114 1.00 81.75 139 ASP A CA 1
ATOM 1128 C C . ASP A 1 139 ? 2.760 9.082 2.964 1.00 81.75 139 ASP A C 1
ATOM 1130 O O . ASP A 1 139 ? 2.320 9.704 3.931 1.00 81.75 139 ASP A O 1
ATOM 1134 N N . GLU A 1 140 ? 2.055 9.002 1.836 1.00 78.88 140 GLU A N 1
ATOM 1135 C CA . GLU A 1 140 ? 0.755 9.679 1.699 1.00 78.88 140 GLU A CA 1
ATOM 1136 C C . GLU A 1 140 ? -0.407 8.718 1.499 1.00 78.88 140 GLU A C 1
ATOM 1138 O O . GLU A 1 140 ? -1.409 8.824 2.222 1.00 78.88 140 GLU A O 1
ATOM 1143 N N . LEU A 1 141 ? -0.259 7.767 0.577 1.00 72.75 141 LEU A N 1
ATOM 1144 C CA . LEU A 1 141 ? -1.321 6.837 0.181 1.00 72.75 141 LEU A CA 1
ATOM 1145 C C . LEU A 1 141 ? -1.359 5.578 1.052 1.00 72.75 141 LEU A C 1
ATOM 1147 O O . LEU A 1 141 ? -2.425 4.981 1.204 1.00 72.75 141 LEU A O 1
ATOM 1151 N N . TYR A 1 142 ? -0.228 5.265 1.691 1.00 69.62 142 TYR A N 1
ATOM 1152 C CA . TYR A 1 142 ? 0.011 4.134 2.589 1.00 69.62 142 TYR A CA 1
ATOM 1153 C C . TYR A 1 142 ? -0.429 2.810 1.998 1.00 69.62 142 TYR A C 1
ATOM 1155 O O . TYR A 1 142 ? -1.541 2.338 2.222 1.00 69.62 142 TYR A O 1
ATOM 1163 N N . ILE A 1 143 ? 0.509 2.211 1.284 1.00 64.06 143 ILE A N 1
ATOM 1164 C CA . ILE A 1 143 ? 0.444 0.850 0.788 1.00 64.06 143 ILE A CA 1
ATOM 1165 C C . ILE A 1 143 ? 1.386 0.002 1.651 1.00 64.06 143 ILE A C 1
ATOM 1167 O O . ILE A 1 143 ? 2.599 0.121 1.497 1.00 64.06 143 ILE A O 1
ATOM 1171 N N . PRO A 1 144 ? 0.906 -0.870 2.548 1.00 56.47 144 PRO A N 1
ATOM 1172 C CA . PRO A 1 144 ? 1.738 -1.953 3.032 1.00 56.47 144 PRO A CA 1
ATOM 1173 C C . PRO A 1 144 ? 1.704 -3.011 1.936 1.00 56.47 144 PRO A C 1
ATOM 1175 O O . PRO A 1 144 ? 0.693 -3.691 1.804 1.00 56.47 144 PRO A O 1
ATOM 1178 N N . THR A 1 145 ? 2.752 -3.132 1.122 1.00 57.03 145 THR A N 1
ATOM 1179 C CA . THR A 1 145 ? 2.867 -4.236 0.155 1.00 57.03 145 THR A CA 1
ATOM 1180 C C . THR A 1 145 ? 4.317 -4.561 -0.133 1.00 57.03 145 THR A C 1
ATOM 1182 O O . THR A 1 145 ? 5.031 -3.689 -0.613 1.00 57.03 145 THR A O 1
ATOM 1185 N N . PHE A 1 146 ? 4.699 -5.827 0.056 1.00 63.72 146 PHE A N 1
ATOM 1186 C CA . PHE A 1 146 ? 5.238 -6.705 -0.984 1.00 63.72 146 PHE A CA 1
ATOM 1187 C C . PHE A 1 146 ? 5.430 -8.134 -0.486 1.00 63.72 146 PHE A C 1
ATOM 1189 O O . PHE A 1 146 ? 5.904 -8.367 0.624 1.00 63.72 146 PHE A O 1
ATOM 1196 N N . LEU A 1 147 ? 5.090 -9.078 -1.361 1.00 53.88 147 LEU A N 1
ATOM 1197 C CA . LEU A 1 147 ? 5.443 -10.485 -1.284 1.00 53.88 147 LEU A CA 1
ATOM 1198 C C . LEU A 1 147 ? 5.959 -10.846 -2.675 1.00 53.88 147 LEU A C 1
ATOM 1200 O O . LEU A 1 147 ? 5.206 -10.819 -3.639 1.00 53.88 147 LEU A O 1
ATOM 1204 N N . TRP A 1 148 ? 7.244 -11.124 -2.823 1.00 58.19 148 TRP A N 1
ATOM 1205 C CA . TRP A 1 148 ? 7.805 -11.575 -4.097 1.00 58.19 148 TRP A CA 1
ATOM 1206 C C . TRP A 1 148 ? 8.361 -12.978 -3.908 1.00 58.19 148 TRP A C 1
ATOM 1208 O O . TRP A 1 148 ? 8.875 -13.301 -2.834 1.00 58.19 148 TRP A O 1
ATOM 1218 N N . TYR A 1 149 ? 8.194 -13.819 -4.926 1.00 56.06 149 TYR A N 1
ATOM 1219 C CA . TYR A 1 149 ? 8.768 -15.156 -4.949 1.00 56.06 149 TYR A CA 1
ATOM 1220 C C . TYR A 1 149 ? 9.403 -15.419 -6.309 1.00 56.06 149 TYR A C 1
ATOM 1222 O O . TYR A 1 149 ? 8.884 -15.047 -7.365 1.00 56.06 149 TYR A O 1
ATOM 1230 N N . ILE A 1 150 ? 10.555 -16.075 -6.284 1.00 56.66 150 ILE A N 1
ATOM 1231 C CA . ILE A 1 150 ? 11.242 -16.510 -7.494 1.00 56.66 150 ILE A CA 1
ATOM 1232 C C . ILE A 1 150 ? 10.750 -17.919 -7.798 1.00 56.66 150 ILE A C 1
ATOM 1234 O O . ILE A 1 150 ? 10.866 -18.818 -6.962 1.00 56.66 150 ILE A O 1
ATOM 1238 N N . ARG A 1 151 ? 10.214 -18.133 -9.002 1.00 55.81 151 ARG A N 1
ATOM 1239 C CA . ARG A 1 151 ? 9.953 -19.483 -9.496 1.00 55.81 151 ARG A CA 1
ATOM 1240 C C . ARG A 1 151 ? 11.061 -19.868 -10.462 1.00 55.81 151 ARG A C 1
ATOM 1242 O O . ARG A 1 151 ? 11.147 -19.339 -11.569 1.00 55.81 151 ARG A O 1
ATOM 1249 N N . GLU A 1 152 ? 11.883 -20.833 -10.064 1.00 51.81 152 GLU A N 1
ATOM 1250 C CA . GLU A 1 152 ? 12.732 -21.536 -11.022 1.00 51.81 152 GLU A CA 1
ATOM 1251 C C . GLU A 1 152 ? 11.847 -22.406 -11.918 1.00 51.81 152 GLU A C 1
ATOM 1253 O O . GLU A 1 152 ? 11.103 -23.275 -11.456 1.00 51.81 152 GLU A O 1
ATOM 1258 N N . THR A 1 153 ? 11.877 -22.129 -13.218 1.00 54.91 153 THR A N 1
ATOM 1259 C CA . THR A 1 153 ? 11.242 -22.984 -14.224 1.00 54.91 153 THR A CA 1
ATOM 1260 C C . THR A 1 153 ? 12.149 -24.169 -14.564 1.00 54.91 153 THR A C 1
ATOM 1262 O O . THR A 1 153 ? 13.360 -24.128 -14.344 1.00 54.91 153 THR A O 1
ATOM 1265 N N . GLU A 1 154 ? 11.579 -25.221 -15.161 1.00 47.16 154 GLU A N 1
ATOM 1266 C CA . GLU A 1 154 ? 12.306 -26.434 -15.584 1.00 47.16 154 GLU A CA 1
ATOM 1267 C C . GLU A 1 154 ? 13.477 -26.154 -16.560 1.00 47.16 154 GLU A C 1
ATOM 1269 O O . GLU A 1 154 ? 14.329 -27.018 -16.763 1.00 47.16 154 GLU A O 1
ATOM 1274 N N . GLU A 1 155 ? 13.561 -24.947 -17.137 1.00 54.66 155 GLU A N 1
ATOM 1275 C CA . GLU A 1 155 ? 14.617 -24.511 -18.064 1.00 54.66 155 GLU A CA 1
ATOM 1276 C C . GLU A 1 155 ? 15.733 -23.658 -17.418 1.00 54.66 155 GLU A C 1
ATOM 1278 O O . GLU A 1 155 ? 16.508 -23.031 -18.142 1.00 54.66 155 GLU A O 1
ATOM 1283 N N . ASN A 1 156 ? 15.843 -23.594 -16.082 1.00 50.88 156 ASN A N 1
ATOM 1284 C CA . ASN A 1 156 ? 16.740 -22.664 -15.364 1.00 50.88 156 ASN A CA 1
ATOM 1285 C C . ASN A 1 156 ? 16.483 -21.176 -15.687 1.00 50.88 156 ASN A C 1
ATOM 1287 O O . ASN A 1 156 ? 17.367 -20.337 -15.497 1.00 50.88 156 ASN A O 1
ATOM 1291 N N . ARG A 1 157 ? 15.287 -20.817 -16.175 1.00 53.75 157 ARG A N 1
ATOM 1292 C CA . ARG A 1 157 ? 14.855 -19.414 -16.185 1.00 53.75 157 ARG A CA 1
ATOM 1293 C C . ARG A 1 157 ? 14.241 -19.104 -14.830 1.00 53.75 157 ARG A C 1
ATOM 1295 O O . ARG A 1 157 ? 13.307 -19.791 -14.410 1.00 53.75 157 ARG A O 1
ATOM 1302 N N . GLN A 1 158 ? 14.801 -18.110 -14.152 1.00 56.59 158 GLN A N 1
ATOM 1303 C CA . GLN A 1 158 ? 14.203 -17.515 -12.968 1.00 56.59 158 GLN A CA 1
ATOM 1304 C C . GLN A 1 158 ? 13.183 -16.490 -13.448 1.00 56.59 158 GLN A C 1
ATOM 1306 O O . GLN A 1 158 ? 13.554 -15.396 -13.869 1.00 56.59 158 GLN A O 1
ATOM 1311 N N . ASP A 1 159 ? 11.912 -16.878 -13.426 1.00 59.75 159 ASP A N 1
ATOM 1312 C CA . ASP A 1 159 ? 10.822 -15.935 -13.623 1.00 59.75 159 ASP A CA 1
ATOM 1313 C C . ASP A 1 159 ? 10.461 -15.392 -12.241 1.00 59.75 159 ASP A C 1
ATOM 1315 O O . ASP A 1 159 ? 10.145 -16.152 -11.314 1.00 59.75 159 ASP A O 1
ATOM 1319 N N . LEU A 1 160 ? 10.557 -14.075 -12.084 1.00 63.06 160 LEU A N 1
ATOM 1320 C CA . LEU A 1 160 ? 10.127 -13.426 -10.862 1.00 63.06 160 LEU A CA 1
ATOM 1321 C C . LEU A 1 160 ? 8.607 -13.273 -10.905 1.00 63.06 160 LEU A C 1
ATOM 1323 O O . LEU A 1 160 ? 8.063 -12.773 -11.883 1.00 63.06 160 LEU A O 1
ATOM 1327 N N . TYR A 1 161 ? 7.917 -13.690 -9.850 1.00 66.31 161 TYR A N 1
ATOM 1328 C CA . TYR A 1 161 ? 6.490 -13.440 -9.680 1.00 66.31 161 TYR A CA 1
ATOM 1329 C C . TYR A 1 161 ? 6.295 -12.573 -8.443 1.00 66.31 161 TYR A C 1
ATOM 1331 O O . TYR A 1 161 ? 6.978 -12.752 -7.429 1.00 66.31 161 TYR A O 1
ATOM 1339 N N . THR A 1 162 ? 5.344 -11.645 -8.502 1.00 63.56 162 THR A N 1
ATOM 1340 C CA . THR A 1 162 ? 4.979 -10.860 -7.326 1.00 63.56 162 THR A CA 1
ATOM 1341 C C . THR A 1 162 ? 3.547 -11.152 -6.917 1.00 63.56 162 THR A C 1
ATOM 1343 O O . THR A 1 162 ? 2.647 -11.482 -7.693 1.00 63.56 162 THR A O 1
ATOM 1346 N N . PHE A 1 163 ? 3.351 -11.077 -5.619 1.00 69.56 163 PHE A N 1
ATOM 1347 C CA . PHE A 1 163 ? 2.086 -11.211 -4.957 1.00 69.56 163 PHE A CA 1
ATOM 1348 C C . PHE A 1 163 ? 1.845 -9.890 -4.233 1.00 69.56 163 PHE A C 1
ATOM 1350 O O . PHE A 1 163 ? 2.597 -9.465 -3.354 1.00 69.56 163 PHE A O 1
ATOM 1357 N N . HIS A 1 164 ? 0.805 -9.187 -4.650 1.00 73.44 164 HIS A N 1
ATOM 1358 C CA . HIS A 1 164 ? 0.480 -7.886 -4.102 1.00 73.44 164 HIS A CA 1
ATOM 1359 C C . HIS A 1 164 ? -0.538 -8.067 -2.986 1.00 73.44 164 HIS A C 1
ATOM 1361 O O . HIS A 1 164 ? -1.699 -8.378 -3.240 1.00 73.44 164 HIS A O 1
ATOM 1367 N N . TYR A 1 165 ? -0.094 -7.860 -1.751 1.00 77.38 165 TYR A N 1
ATOM 1368 C CA . TYR A 1 165 ? -0.961 -7.551 -0.620 1.00 77.38 165 TYR A CA 1
ATOM 1369 C C . TYR A 1 165 ? -1.057 -6.034 -0.518 1.00 77.38 165 TYR A C 1
ATOM 1371 O O . TYR A 1 165 ? -0.098 -5.444 -0.068 1.00 77.38 165 TYR A O 1
ATOM 1379 N N . ILE A 1 166 ? -2.136 -5.383 -0.941 1.00 79.31 166 ILE A N 1
ATOM 1380 C CA . ILE A 1 166 ? -2.278 -3.921 -0.904 1.00 79.31 166 ILE A CA 1
ATOM 1381 C C . ILE A 1 166 ? -3.3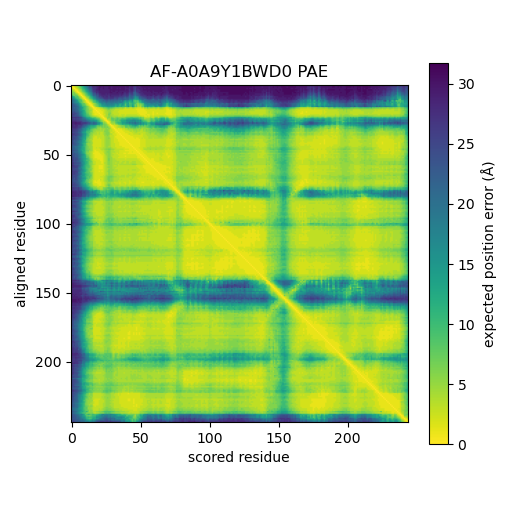69 -3.536 0.080 1.00 79.31 166 ILE A C 1
ATOM 1383 O O . ILE A 1 166 ? -4.533 -3.857 -0.137 1.00 79.31 166 ILE A O 1
ATOM 1387 N N . PHE A 1 167 ? -3.018 -2.787 1.123 1.00 83.31 167 PHE A N 1
ATOM 1388 C CA . PHE A 1 167 ? -3.996 -2.137 1.996 1.00 83.31 167 PHE A CA 1
ATOM 1389 C C . PHE A 1 167 ? -4.101 -0.646 1.656 1.00 83.31 167 PHE A C 1
ATOM 1391 O O . PHE A 1 167 ? -3.469 0.193 2.289 1.00 83.31 167 PHE A O 1
ATOM 1398 N N . ASN A 1 168 ? -4.909 -0.311 0.651 1.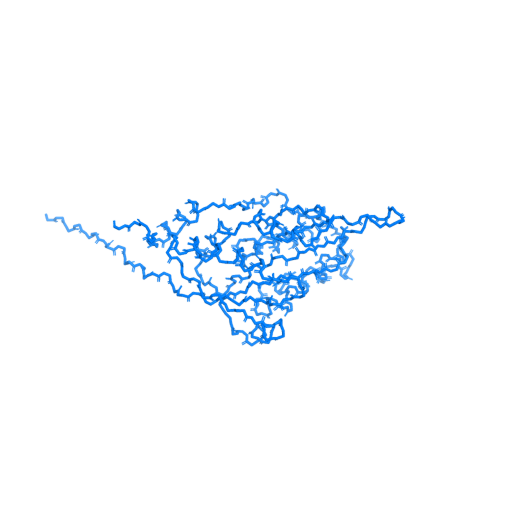00 85.12 168 ASN A N 1
ATOM 1399 C CA . ASN A 1 168 ? -5.154 1.068 0.251 1.00 85.12 168 ASN A CA 1
ATOM 1400 C C . ASN A 1 168 ? -5.974 1.807 1.318 1.00 85.12 168 ASN A C 1
ATOM 1402 O O . ASN A 1 168 ? -7.144 1.493 1.561 1.00 85.12 168 ASN A O 1
ATOM 1406 N N . CYS A 1 169 ? -5.352 2.819 1.917 1.00 85.50 169 CYS A N 1
ATOM 1407 C CA . CYS A 1 169 ? -5.925 3.648 2.970 1.00 85.50 169 CYS A CA 1
ATOM 1408 C C . CYS A 1 169 ? -6.135 5.111 2.544 1.00 85.50 169 CYS A C 1
ATOM 1410 O O . CYS A 1 169 ? -6.363 5.956 3.412 1.00 85.50 169 CYS A O 1
ATOM 1412 N N . GLU A 1 170 ? -6.047 5.451 1.253 1.00 84.94 170 GLU A N 1
ATOM 1413 C CA . GLU A 1 170 ? -5.950 6.850 0.797 1.00 84.94 170 GLU A CA 1
ATOM 1414 C C . GLU A 1 170 ? -7.106 7.746 1.274 1.00 84.94 170 GLU A C 1
ATOM 1416 O O . GLU A 1 170 ? -6.911 8.931 1.552 1.00 84.94 170 GLU A O 1
ATOM 1421 N N . LYS A 1 171 ? -8.316 7.185 1.420 1.00 86.44 171 LYS A N 1
ATOM 1422 C CA . LYS A 1 171 ? -9.515 7.951 1.787 1.00 86.44 171 LYS A CA 1
ATOM 1423 C C . LYS A 1 171 ? -9.635 8.211 3.281 1.00 86.44 171 LYS A C 1
ATOM 1425 O O . LYS A 1 171 ? -10.366 9.124 3.681 1.00 86.44 171 LYS A O 1
ATOM 1430 N N . ILE A 1 172 ? -8.878 7.489 4.108 1.00 87.44 172 ILE A N 1
ATOM 1431 C CA . ILE A 1 172 ? -8.787 7.743 5.546 1.00 87.44 172 ILE A CA 1
ATOM 1432 C C . ILE A 1 172 ? -8.055 9.068 5.741 1.00 87.44 172 ILE A C 1
ATOM 1434 O O . ILE A 1 172 ? -6.837 9.107 5.683 1.00 87.44 172 ILE A O 1
ATOM 1438 N N . GLN A 1 173 ? -8.767 10.158 6.018 1.00 85.50 173 GLN A N 1
ATOM 1439 C CA . GLN A 1 173 ? -8.185 11.511 6.071 1.00 85.50 173 GLN A CA 1
ATOM 1440 C C . GLN A 1 173 ? -7.086 11.699 7.133 1.00 85.50 173 GLN A C 1
ATOM 1442 O O . GLN A 1 173 ? -6.212 12.553 6.988 1.00 85.50 173 GLN A O 1
ATOM 1447 N N . ASP A 1 174 ? -7.118 10.925 8.221 1.00 88.12 174 ASP A N 1
ATOM 1448 C CA . ASP A 1 174 ? -6.144 11.059 9.301 1.00 88.12 174 ASP A CA 1
ATOM 1449 C C . ASP A 1 174 ? -4.867 10.253 9.015 1.00 88.12 174 ASP A C 1
ATOM 1451 O O . ASP A 1 174 ? -4.822 9.031 9.174 1.00 88.12 174 ASP A O 1
ATOM 1455 N N . LYS A 1 175 ? -3.793 10.968 8.661 1.00 87.62 175 LYS A N 1
ATOM 1456 C CA . LYS A 1 175 ? -2.458 10.406 8.407 1.00 87.62 175 LYS A CA 1
ATOM 1457 C C . LYS A 1 175 ? -1.928 9.561 9.574 1.00 87.62 175 LYS A C 1
ATOM 1459 O O . LYS A 1 175 ? -1.228 8.579 9.345 1.00 87.62 175 LYS A O 1
ATOM 1464 N N . ALA A 1 176 ? -2.269 9.890 10.825 1.00 89.50 176 ALA A N 1
ATOM 1465 C CA . ALA A 1 176 ? -1.851 9.094 11.980 1.00 89.50 176 ALA A CA 1
ATOM 1466 C C . ALA A 1 176 ? -2.575 7.743 12.040 1.00 89.50 176 ALA A C 1
ATOM 1468 O O . ALA A 1 176 ? -1.967 6.752 12.440 1.00 89.50 176 ALA A O 1
ATOM 1469 N N . VAL A 1 177 ? -3.841 7.690 11.613 1.00 89.19 177 VAL A N 1
ATOM 1470 C CA . VAL A 1 177 ? -4.597 6.435 11.491 1.00 89.19 177 VAL A CA 1
ATOM 1471 C C . VAL A 1 177 ? -4.003 5.571 10.383 1.00 89.19 177 VAL A C 1
ATOM 1473 O O . VAL A 1 177 ? -3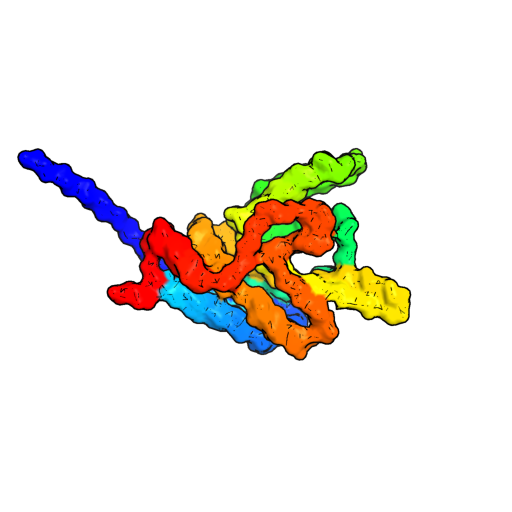.712 4.405 10.640 1.00 89.19 177 VAL A O 1
ATOM 1476 N N . ARG A 1 178 ? -3.713 6.146 9.206 1.00 88.06 178 ARG A N 1
ATOM 1477 C CA . ARG A 1 178 ? -3.050 5.420 8.105 1.00 88.06 178 ARG A CA 1
ATOM 1478 C C . ARG A 1 178 ? -1.697 4.839 8.534 1.00 88.06 178 ARG A C 1
ATOM 1480 O O . ARG A 1 178 ? -1.489 3.633 8.434 1.00 88.06 178 ARG A O 1
ATOM 1487 N N . LYS A 1 179 ? -0.824 5.659 9.141 1.00 87.94 179 LYS A N 1
ATOM 1488 C CA . LYS A 1 179 ? 0.469 5.201 9.692 1.00 87.94 179 LYS A CA 1
ATOM 1489 C C . LYS A 1 179 ? 0.306 4.100 10.735 1.00 87.94 179 LYS A C 1
ATOM 1491 O O . LYS A 1 179 ? 1.095 3.162 10.764 1.00 87.94 179 LYS A O 1
ATOM 1496 N N . ALA A 1 180 ? -0.685 4.211 11.617 1.00 90.06 180 ALA 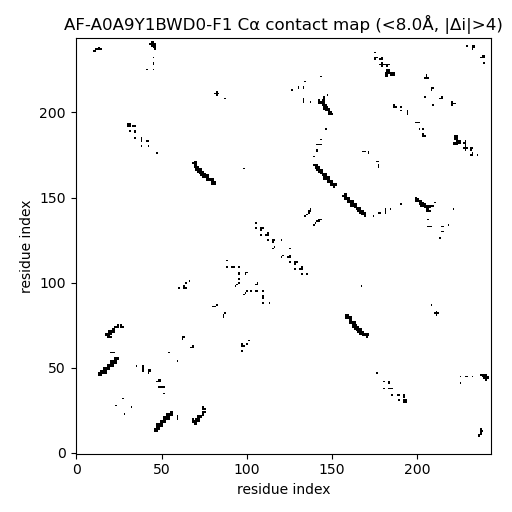A N 1
ATOM 1497 C CA . ALA A 1 180 ? -0.922 3.193 12.630 1.00 90.06 180 ALA A CA 1
ATOM 1498 C C . ALA A 1 180 ? -1.324 1.853 12.003 1.00 90.06 180 ALA A C 1
ATOM 1500 O O . ALA A 1 180 ? -0.791 0.834 12.424 1.00 90.06 180 ALA A O 1
ATOM 1501 N N . LEU A 1 181 ? -2.186 1.853 10.980 1.00 88.31 181 LEU A N 1
ATOM 1502 C CA . LEU A 1 181 ? -2.588 0.636 10.266 1.00 88.31 181 LEU A CA 1
ATOM 1503 C C . LEU A 1 181 ? -1.403 -0.078 9.589 1.00 88.31 181 LEU A C 1
ATOM 1505 O O . LEU A 1 181 ? -1.379 -1.307 9.573 1.00 88.31 181 LEU A O 1
ATOM 1509 N N . MET A 1 182 ? -0.374 0.653 9.139 1.00 86.19 182 MET A N 1
ATOM 1510 C CA . MET A 1 182 ? 0.870 0.045 8.626 1.00 86.19 182 MET A CA 1
ATOM 1511 C C . MET A 1 182 ? 1.588 -0.763 9.701 1.00 86.19 182 MET A C 1
ATOM 1513 O O . MET A 1 182 ? 1.885 -1.935 9.510 1.00 86.19 182 MET A O 1
ATOM 1517 N N . TYR A 1 183 ? 1.781 -0.170 10.881 1.00 89.44 183 TYR A N 1
ATOM 1518 C CA . TYR A 1 183 ? 2.391 -0.859 12.021 1.00 89.44 183 TYR A CA 1
ATOM 1519 C C . TYR A 1 183 ? 1.504 -1.965 12.617 1.00 89.44 183 TYR A C 1
ATOM 1521 O O . TYR A 1 183 ? 1.964 -2.704 13.483 1.00 89.44 183 TYR A O 1
ATOM 1529 N N . LEU A 1 184 ? 0.241 -2.077 12.207 1.00 89.81 184 LEU A N 1
ATOM 1530 C CA . LEU A 1 184 ? -0.664 -3.155 12.619 1.00 89.81 184 LEU A CA 1
ATOM 1531 C C . LEU A 1 184 ? -0.761 -4.274 11.579 1.00 89.81 184 LEU A C 1
ATOM 1533 O O . LEU A 1 184 ? -1.348 -5.310 11.873 1.00 89.81 184 LEU A O 1
ATOM 1537 N N . THR A 1 185 ? -0.181 -4.082 10.395 1.00 86.31 185 THR A N 1
ATOM 1538 C CA . THR A 1 185 ? -0.106 -5.113 9.362 1.00 86.31 185 THR A CA 1
ATOM 1539 C C . THR A 1 185 ? 1.060 -6.048 9.673 1.00 86.31 185 THR A C 1
ATOM 1541 O O . THR A 1 185 ? 2.218 -5.634 9.658 1.00 86.31 185 THR A O 1
ATOM 1544 N N . ASP A 1 186 ? 0.748 -7.306 9.974 1.00 86.44 186 ASP A N 1
ATOM 1545 C CA . ASP A 1 186 ? 1.729 -8.357 10.243 1.00 86.44 186 ASP A CA 1
ATOM 1546 C C . ASP A 1 186 ? 2.044 -9.124 8.953 1.00 86.44 186 ASP A C 1
ATOM 1548 O O . ASP A 1 186 ? 1.342 -10.065 8.581 1.00 86.44 186 ASP A O 1
ATOM 1552 N N . LEU A 1 187 ? 3.070 -8.657 8.230 1.00 81.19 187 LEU A N 1
ATOM 1553 C CA . LEU A 1 187 ? 3.494 -9.256 6.961 1.00 81.19 187 LEU A CA 1
ATOM 1554 C C . LEU A 1 187 ? 3.997 -10.693 7.138 1.00 81.19 187 LEU A C 1
ATOM 1556 O O . LEU A 1 187 ? 3.759 -11.509 6.252 1.00 81.19 187 LEU A O 1
ATOM 1560 N N . ASP A 1 188 ? 4.616 -11.020 8.276 1.00 82.56 188 ASP A N 1
ATOM 1561 C CA . ASP A 1 188 ? 5.078 -12.380 8.568 1.00 82.56 188 ASP A CA 1
ATOM 1562 C C . ASP A 1 188 ? 3.881 -13.320 8.753 1.00 82.56 188 ASP A C 1
ATOM 1564 O O . ASP A 1 188 ? 3.840 -14.395 8.161 1.00 82.56 188 ASP A O 1
ATOM 1568 N N . LEU A 1 189 ? 2.844 -12.891 9.483 1.00 84.00 189 LEU A N 1
ATOM 1569 C CA . LEU A 1 189 ? 1.602 -13.662 9.596 1.00 84.00 189 LEU A CA 1
ATOM 1570 C C . LEU A 1 189 ? 0.911 -13.841 8.238 1.00 84.00 189 LEU A C 1
ATOM 1572 O O . LEU A 1 189 ? 0.391 -14.917 7.943 1.00 84.00 189 LEU A O 1
ATOM 1576 N N . ILE A 1 190 ? 0.878 -12.793 7.413 1.00 80.25 190 ILE A N 1
ATOM 1577 C CA . ILE A 1 190 ? 0.312 -12.864 6.060 1.00 80.25 190 ILE A CA 1
ATOM 1578 C C . ILE A 1 190 ? 1.099 -13.877 5.212 1.00 80.25 190 ILE A C 1
ATOM 1580 O O . ILE A 1 190 ? 0.482 -14.689 4.520 1.00 80.25 190 ILE A O 1
ATOM 1584 N N . ILE A 1 191 ? 2.433 -13.881 5.306 1.00 77.69 191 ILE A N 1
ATOM 1585 C CA . ILE A 1 191 ? 3.302 -14.880 4.667 1.00 77.69 191 ILE A CA 1
ATOM 1586 C C . ILE A 1 191 ? 3.002 -16.272 5.176 1.00 77.69 191 ILE A C 1
ATOM 1588 O O . ILE A 1 191 ? 2.806 -17.156 4.358 1.00 77.69 191 ILE A O 1
ATOM 1592 N N . ASP A 1 192 ? 2.943 -16.485 6.487 1.00 80.06 192 ASP A N 1
ATOM 1593 C CA . ASP A 1 192 ? 2.687 -17.807 7.058 1.00 80.06 192 ASP A CA 1
ATOM 1594 C C . ASP A 1 192 ? 1.345 -18.359 6.567 1.00 80.06 192 ASP A C 1
ATOM 1596 O O . ASP A 1 192 ? 1.215 -19.535 6.225 1.00 80.06 192 ASP A O 1
ATOM 1600 N N . VAL A 1 193 ? 0.336 -17.492 6.481 1.00 78.00 193 VAL A N 1
ATOM 1601 C CA . VAL A 1 193 ? -0.988 -17.842 5.973 1.00 78.00 193 VAL A CA 1
ATOM 1602 C C . VAL A 1 193 ? -0.948 -18.193 4.483 1.00 78.00 193 VAL A C 1
ATOM 1604 O O . VAL A 1 193 ? -1.519 -19.213 4.099 1.00 78.00 193 VAL A O 1
ATOM 1607 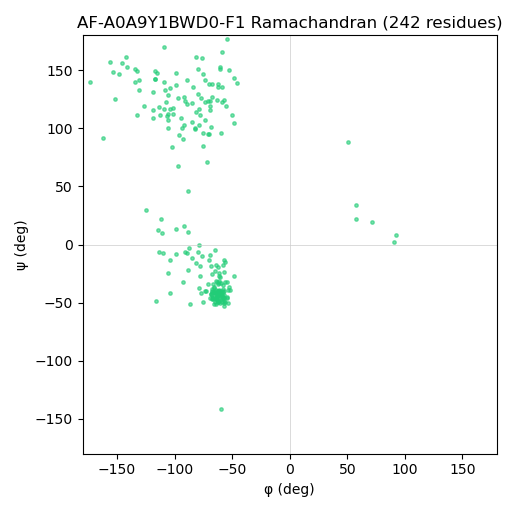N N . ILE A 1 194 ? -0.287 -17.388 3.645 1.00 73.62 194 ILE A N 1
ATOM 1608 C CA . ILE A 1 194 ? -0.211 -17.610 2.190 1.00 73.62 194 ILE A CA 1
ATOM 1609 C C . ILE A 1 194 ? 0.730 -18.772 1.847 1.00 73.62 194 ILE A C 1
ATOM 1611 O O . ILE A 1 194 ? 0.415 -19.583 0.981 1.00 73.62 194 ILE A O 1
ATOM 1615 N N . GLY A 1 195 ? 1.860 -18.881 2.541 1.00 70.31 195 GLY A N 1
ATOM 1616 C CA . GLY A 1 195 ? 2.901 -19.897 2.384 1.00 70.31 195 GLY A CA 1
ATOM 1617 C C . GLY A 1 195 ? 2.402 -21.315 2.640 1.00 70.31 195 GLY A C 1
ATOM 1618 O O . GLY A 1 195 ? 2.906 -22.259 2.045 1.00 70.31 195 GLY A O 1
ATOM 1619 N N . ASN A 1 196 ? 1.333 -21.488 3.426 1.00 69.44 196 ASN A N 1
ATOM 1620 C CA . ASN A 1 196 ? 0.644 -22.780 3.530 1.00 69.44 196 ASN A CA 1
ATOM 1621 C C . ASN A 1 196 ? -0.000 -23.241 2.207 1.00 69.44 196 ASN A C 1
ATOM 1623 O O . ASN A 1 196 ? -0.331 -24.419 2.069 1.00 69.44 196 ASN A O 1
ATOM 1627 N N . HIS A 1 197 ? -0.188 -22.330 1.248 1.00 67.50 197 HIS A N 1
ATOM 1628 C CA . HIS A 1 197 ? -0.842 -22.576 -0.040 1.00 67.50 197 HIS A CA 1
ATOM 1629 C C . HIS A 1 197 ? 0.101 -22.460 -1.240 1.00 67.50 197 HIS A C 1
ATOM 1631 O O . HIS A 1 197 ? -0.320 -22.764 -2.358 1.00 67.50 197 HIS A O 1
ATOM 1637 N N . ILE A 1 198 ? 1.352 -22.033 -1.041 1.00 67.56 198 ILE A N 1
ATOM 1638 C CA . ILE A 1 198 ? 2.322 -21.857 -2.126 1.00 67.56 198 ILE A CA 1
ATOM 1639 C C . ILE A 1 198 ? 3.663 -22.526 -1.807 1.00 67.56 198 ILE A C 1
ATOM 1641 O O . ILE A 1 198 ? 4.140 -22.500 -0.682 1.00 67.56 198 ILE A O 1
ATOM 1645 N N . GLU A 1 199 ? 4.287 -23.131 -2.816 1.00 66.38 199 GLU A N 1
ATOM 1646 C CA . GLU A 1 199 ? 5.517 -23.928 -2.659 1.00 66.38 199 GLU A CA 1
ATOM 1647 C C . GLU A 1 199 ? 6.815 -23.100 -2.759 1.00 66.38 199 GLU A C 1
ATOM 1649 O O . GLU A 1 199 ? 7.902 -23.668 -2.858 1.00 66.38 199 GLU A O 1
ATOM 1654 N N . PHE A 1 200 ? 6.725 -21.768 -2.758 1.00 68.88 200 PHE A N 1
ATOM 1655 C CA . PHE A 1 200 ? 7.859 -20.874 -3.010 1.00 68.88 200 PHE A CA 1
ATOM 1656 C C . PHE A 1 200 ? 8.179 -20.003 -1.794 1.00 68.88 200 PHE A C 1
ATOM 1658 O O . PHE A 1 200 ? 7.285 -19.638 -1.031 1.00 68.88 200 PHE A O 1
ATOM 1665 N N . GLU A 1 201 ? 9.459 -19.658 -1.630 1.00 71.56 201 GLU A N 1
ATOM 1666 C CA . GLU A 1 201 ? 9.912 -18.733 -0.589 1.00 71.56 201 GLU A CA 1
ATOM 1667 C C . GLU A 1 201 ? 9.378 -17.327 -0.874 1.00 71.56 201 GLU A C 1
ATOM 1669 O O . GLU A 1 201 ? 9.539 -16.803 -1.978 1.00 71.56 201 GLU A O 1
ATOM 1674 N N . ILE A 1 202 ? 8.724 -16.734 0.126 1.00 72.06 202 ILE A N 1
ATOM 1675 C CA . ILE A 1 202 ? 8.191 -15.378 0.052 1.00 72.06 202 ILE A CA 1
ATOM 1676 C C . ILE A 1 202 ? 9.075 -14.458 0.877 1.00 72.06 202 ILE A C 1
ATOM 1678 O O . ILE A 1 202 ? 9.309 -14.709 2.059 1.00 72.06 202 ILE A O 1
ATOM 1682 N N . HIS A 1 203 ? 9.504 -13.355 0.278 1.00 74.00 203 HIS A N 1
ATOM 1683 C CA . HIS A 1 203 ? 10.249 -12.321 0.983 1.00 74.00 203 HIS A CA 1
ATOM 1684 C C . HIS A 1 203 ? 9.322 -11.140 1.324 1.00 74.00 203 HIS A C 1
ATOM 1686 O O . HIS A 1 203 ? 8.796 -10.509 0.398 1.00 74.00 203 HIS A O 1
ATOM 1692 N N . PRO A 1 204 ? 9.105 -10.824 2.618 1.00 75.81 204 PRO A N 1
ATOM 1693 C CA . PRO A 1 204 ? 8.308 -9.670 3.012 1.00 75.81 204 PRO A CA 1
ATOM 1694 C C . PRO A 1 204 ? 9.052 -8.381 2.688 1.00 75.81 204 PRO A C 1
ATOM 1696 O O . PRO A 1 204 ? 10.246 -8.256 2.962 1.00 75.81 204 PRO A O 1
ATOM 1699 N N . SER A 1 205 ? 8.329 -7.394 2.174 1.00 80.12 205 SER A N 1
ATOM 1700 C CA . SER A 1 205 ? 8.801 -6.014 2.131 1.00 80.12 205 SER A CA 1
ATOM 1701 C C . SER A 1 205 ? 7.655 -5.053 2.417 1.00 80.12 205 SER A C 1
ATOM 1703 O O . SER A 1 205 ? 6.489 -5.360 2.173 1.00 80.12 205 SER A O 1
ATOM 1705 N N . SER A 1 206 ? 7.986 -3.882 2.955 1.00 79.75 206 SER A N 1
ATOM 1706 C CA . SER A 1 206 ? 7.024 -2.792 3.106 1.00 79.75 206 SER A CA 1
ATOM 1707 C C . SER A 1 206 ? 6.932 -1.898 1.863 1.00 79.75 206 SER A C 1
ATOM 1709 O O . SER A 1 206 ? 6.096 -0.995 1.827 1.00 79.75 206 SER A O 1
ATOM 1711 N N . HIS A 1 207 ? 7.752 -2.171 0.839 1.00 82.75 207 HIS A N 1
ATOM 1712 C CA . HIS A 1 207 ? 7.882 -1.355 -0.363 1.00 82.75 207 HIS A CA 1
ATOM 1713 C C . HIS A 1 207 ? 7.509 -2.103 -1.638 1.00 82.75 207 HIS A C 1
ATOM 1715 O O . HIS A 1 207 ? 8.050 -3.172 -1.932 1.00 82.75 207 HIS A O 1
ATOM 1721 N N . LEU A 1 208 ? 6.667 -1.451 -2.448 1.00 80.94 208 LEU A N 1
ATOM 1722 C CA . LEU A 1 208 ? 6.121 -2.024 -3.670 1.00 80.94 208 LEU A CA 1
ATOM 1723 C C . LEU A 1 208 ? 7.195 -2.422 -4.693 1.00 80.94 208 LEU A C 1
ATOM 1725 O O . LEU A 1 208 ? 7.041 -3.374 -5.435 1.00 80.94 208 LEU A O 1
ATOM 1729 N N . PHE A 1 209 ? 8.307 -1.707 -4.767 1.00 84.62 209 PHE A N 1
ATOM 1730 C CA . PHE A 1 209 ? 9.313 -1.987 -5.787 1.00 84.62 209 PHE A CA 1
ATOM 1731 C C . PHE A 1 209 ? 10.606 -2.542 -5.209 1.00 84.62 209 PHE A C 1
ATOM 1733 O O . PHE A 1 209 ? 11.616 -2.524 -5.891 1.00 84.62 209 PHE A O 1
ATOM 1740 N N . ALA A 1 210 ? 10.592 -3.129 -4.006 1.00 84.06 210 ALA A N 1
ATOM 1741 C CA . ALA A 1 210 ? 11.804 -3.656 -3.361 1.00 84.06 210 ALA A CA 1
ATOM 1742 C C . ALA A 1 210 ? 12.565 -4.731 -4.169 1.00 84.06 210 ALA A C 1
ATOM 1744 O O . ALA A 1 210 ? 13.725 -5.010 -3.878 1.00 84.06 210 ALA A O 1
ATOM 1745 N N . TYR A 1 211 ? 11.924 -5.343 -5.168 1.00 79.56 211 TYR A N 1
ATOM 1746 C CA . TYR A 1 211 ? 12.556 -6.282 -6.101 1.00 79.56 211 TYR A CA 1
ATOM 1747 C C . TYR A 1 211 ? 13.387 -5.598 -7.203 1.00 79.56 211 TYR A C 1
ATOM 1749 O O . TYR A 1 211 ? 14.177 -6.259 -7.874 1.00 79.56 211 TYR A O 1
ATOM 1757 N N . SER A 1 212 ? 13.156 -4.307 -7.434 1.00 85.75 212 SER A N 1
ATOM 1758 C CA . SER A 1 212 ? 13.720 -3.516 -8.524 1.00 85.75 212 SER A CA 1
ATOM 1759 C C . SER A 1 212 ? 15.049 -2.886 -8.119 1.00 85.75 212 SER A C 1
ATOM 1761 O O . SER A 1 212 ? 15.196 -2.381 -7.004 1.00 85.75 212 SER A O 1
ATOM 1763 N N . SER A 1 213 ? 16.006 -2.835 -9.044 1.00 90.25 213 SER A N 1
ATOM 1764 C CA . SER A 1 213 ? 17.262 -2.101 -8.847 1.00 90.25 213 SER A CA 1
ATOM 1765 C C . SER A 1 213 ? 17.080 -0.579 -8.848 1.00 90.25 213 SER A C 1
ATOM 1767 O O . SER A 1 213 ? 17.979 0.143 -8.413 1.00 90.25 213 SER A O 1
ATOM 1769 N N . TYR A 1 214 ? 15.916 -0.090 -9.286 1.00 92.44 214 TYR A N 1
ATOM 1770 C CA . TYR A 1 214 ? 15.553 1.328 -9.287 1.00 92.44 214 TYR A CA 1
ATOM 1771 C C . TYR A 1 214 ? 14.976 1.815 -7.948 1.00 92.44 214 TYR A C 1
ATOM 1773 O O . TYR A 1 214 ? 14.839 3.022 -7.759 1.00 92.44 214 TYR A O 1
ATOM 1781 N N . HIS A 1 215 ? 14.640 0.900 -7.032 1.00 91.06 215 HIS A N 1
ATOM 1782 C CA . HIS A 1 215 ? 14.018 1.205 -5.742 1.00 91.06 215 HIS A CA 1
ATOM 1783 C C . HIS A 1 215 ? 14.859 2.146 -4.870 1.00 91.06 215 HIS A C 1
ATOM 1785 O O . HIS A 1 215 ? 16.067 1.946 -4.695 1.00 91.06 215 HIS A O 1
ATOM 1791 N N . ASP A 1 216 ? 14.213 3.139 -4.256 1.00 90.94 216 ASP A N 1
ATOM 1792 C CA . ASP A 1 216 ? 14.843 3.976 -3.240 1.00 90.94 216 ASP A CA 1
ATOM 1793 C C . ASP A 1 216 ? 15.078 3.218 -1.921 1.00 90.94 216 ASP A C 1
ATOM 1795 O O . ASP A 1 216 ? 14.247 3.181 -1.014 1.00 90.94 216 ASP A O 1
ATOM 1799 N N . THR A 1 217 ? 16.291 2.686 -1.778 1.00 89.31 217 THR A N 1
ATOM 1800 C CA . THR A 1 217 ? 16.758 2.002 -0.557 1.00 89.31 217 THR A CA 1
ATOM 1801 C C . THR A 1 217 ? 16.870 2.896 0.690 1.00 89.31 217 THR A C 1
ATOM 1803 O O . THR A 1 217 ? 17.199 2.394 1.767 1.00 89.31 217 THR A O 1
ATOM 1806 N N . PHE A 1 218 ? 16.644 4.212 0.580 1.00 89.50 218 PHE A N 1
ATOM 1807 C CA . PHE A 1 218 ? 16.582 5.118 1.731 1.00 89.50 218 PHE A CA 1
ATOM 1808 C C . PHE A 1 218 ? 15.177 5.245 2.327 1.00 89.50 218 PHE A C 1
ATOM 1810 O O . PHE A 1 218 ? 15.033 5.861 3.394 1.00 89.50 218 PHE A O 1
ATOM 1817 N N . LEU A 1 219 ? 14.153 4.669 1.687 1.00 86.06 219 LEU A N 1
ATOM 1818 C CA . LEU A 1 219 ? 12.819 4.613 2.267 1.00 86.06 219 LEU A CA 1
ATOM 1819 C C . LEU A 1 219 ? 12.848 3.801 3.578 1.00 86.06 219 LEU A C 1
ATOM 1821 O O . LEU A 1 219 ? 13.518 2.773 3.664 1.00 86.06 219 LEU A O 1
ATOM 1825 N N . PRO A 1 220 ? 12.185 4.274 4.650 1.00 84.44 220 PRO A N 1
ATOM 1826 C CA . PRO A 1 220 ? 12.171 3.547 5.911 1.00 84.44 220 PRO A CA 1
ATOM 1827 C C . PRO A 1 220 ? 11.273 2.314 5.828 1.00 84.44 220 PRO A C 1
ATOM 1829 O O . PRO A 1 220 ? 10.156 2.410 5.340 1.00 84.44 220 PRO A O 1
ATOM 1832 N N . ASP A 1 221 ? 11.685 1.209 6.442 1.00 82.19 221 ASP A N 1
ATOM 1833 C CA . ASP A 1 221 ? 10.817 0.039 6.556 1.00 82.19 221 ASP A CA 1
ATOM 1834 C C . ASP A 1 221 ? 9.714 0.193 7.618 1.00 82.19 221 ASP A C 1
ATOM 1836 O O . ASP A 1 221 ? 9.913 0.749 8.712 1.00 82.19 221 ASP A O 1
ATOM 1840 N N . TYR A 1 222 ? 8.565 -0.424 7.339 1.00 80.00 222 TYR A N 1
ATOM 1841 C CA . TYR A 1 222 ? 7.553 -0.743 8.342 1.00 80.00 222 TYR A CA 1
ATOM 1842 C C . TYR A 1 222 ? 7.661 -2.198 8.787 1.00 80.00 222 TYR A C 1
ATOM 1844 O O . TYR A 1 222 ? 7.785 -3.119 7.990 1.00 80.00 222 TYR A O 1
ATOM 1852 N N . TYR A 1 223 ? 7.537 -2.399 10.094 1.00 86.44 223 TYR A N 1
ATOM 1853 C CA . TYR A 1 223 ? 7.450 -3.713 10.714 1.00 86.44 223 TYR A CA 1
ATOM 1854 C C . TYR A 1 223 ? 6.301 -3.710 11.708 1.00 86.44 223 TYR A C 1
ATOM 1856 O O . TYR A 1 223 ? 6.004 -2.681 12.322 1.00 86.44 223 TYR A O 1
ATOM 1864 N N . TYR A 1 224 ? 5.667 -4.859 11.900 1.00 90.25 224 TYR A N 1
ATOM 1865 C CA . TYR A 1 224 ? 4.561 -4.979 12.835 1.00 90.25 224 TYR A CA 1
ATOM 1866 C C . TYR A 1 224 ? 4.959 -4.547 14.258 1.00 90.25 224 TYR A C 1
ATOM 1868 O O . TYR A 1 224 ? 5.937 -5.020 14.845 1.00 90.25 224 TYR A O 1
ATOM 1876 N N . ASN A 1 225 ? 4.210 -3.592 14.817 1.00 93.06 225 ASN A N 1
ATOM 1877 C CA . ASN A 1 225 ? 4.465 -2.997 16.121 1.00 93.06 225 ASN A CA 1
ATOM 1878 C C . ASN A 1 225 ? 3.236 -2.256 16.690 1.00 93.06 225 ASN A C 1
ATOM 1880 O O . ASN A 1 225 ? 3.085 -1.037 16.541 1.00 93.06 225 ASN A O 1
ATOM 1884 N N . ILE A 1 226 ? 2.414 -2.964 17.475 1.00 91.94 226 ILE A N 1
ATOM 1885 C CA . ILE A 1 226 ? 1.265 -2.381 18.201 1.00 91.94 226 ILE A CA 1
ATOM 1886 C C . ILE A 1 226 ? 1.677 -1.186 19.077 1.00 91.94 226 ILE A C 1
ATOM 1888 O O . ILE A 1 226 ? 0.940 -0.202 19.183 1.00 91.94 226 ILE A O 1
ATOM 1892 N N . GLY A 1 227 ? 2.842 -1.244 19.731 1.00 92.25 227 GLY A N 1
ATOM 1893 C CA . GLY A 1 227 ? 3.315 -0.173 20.612 1.00 92.25 227 GLY A CA 1
ATOM 1894 C C . GLY A 1 227 ? 3.571 1.129 19.851 1.00 92.25 227 GLY A C 1
ATOM 1895 O O . GLY A 1 227 ? 3.175 2.207 20.302 1.00 92.25 227 GLY A O 1
ATOM 1896 N N . LYS A 1 228 ? 4.170 1.028 18.660 1.00 93.12 228 LYS A N 1
ATOM 1897 C CA . LYS A 1 228 ? 4.396 2.154 17.749 1.00 93.12 228 LYS A CA 1
ATOM 1898 C C . LYS A 1 228 ? 3.077 2.699 17.204 1.00 93.12 228 LYS A C 1
ATOM 1900 O O . LYS A 1 228 ? 2.878 3.910 17.289 1.00 93.12 228 LYS A O 1
ATOM 1905 N N . ALA A 1 229 ? 2.165 1.836 16.748 1.00 91.88 229 ALA A N 1
ATOM 1906 C CA . ALA A 1 229 ? 0.825 2.231 16.300 1.00 91.88 229 ALA A CA 1
ATOM 1907 C C . ALA A 1 229 ? 0.063 2.994 17.399 1.00 91.88 229 ALA A C 1
ATOM 1909 O O . ALA A 1 229 ? -0.410 4.113 17.196 1.00 91.88 229 ALA A O 1
ATOM 1910 N N . THR A 1 230 ? 0.044 2.437 18.612 1.00 91.44 230 THR A N 1
ATOM 1911 C CA . THR A 1 230 ? -0.567 3.050 19.800 1.00 91.44 230 THR A CA 1
ATOM 1912 C C . THR A 1 230 ? 0.060 4.406 20.119 1.00 91.44 230 THR A C 1
ATOM 1914 O O . THR A 1 230 ? -0.651 5.365 20.415 1.00 91.44 230 THR A O 1
ATOM 1917 N N . SER A 1 231 ? 1.390 4.508 20.044 1.00 92.06 231 SER A N 1
ATOM 1918 C CA . SER A 1 231 ? 2.112 5.756 20.286 1.00 92.06 231 SER A CA 1
ATOM 1919 C C . SER A 1 231 ? 1.765 6.824 19.248 1.00 92.06 231 SER A C 1
ATOM 1921 O O . SER A 1 231 ? 1.480 7.957 19.630 1.00 92.06 231 SER A O 1
ATOM 1923 N N . ILE A 1 232 ? 1.736 6.481 17.956 1.00 91.81 232 ILE A N 1
ATOM 1924 C CA . ILE A 1 232 ? 1.367 7.401 16.866 1.00 91.81 232 ILE A CA 1
ATOM 1925 C C . ILE A 1 232 ? -0.033 7.973 17.105 1.00 91.81 232 ILE A C 1
ATOM 1927 O O . ILE A 1 232 ? -0.224 9.190 17.090 1.00 91.81 232 ILE A O 1
ATOM 1931 N N . LEU A 1 233 ? -0.993 7.103 17.412 1.00 89.75 233 LEU A N 1
ATOM 1932 C CA . LEU A 1 233 ? -2.373 7.497 17.682 1.00 89.75 233 LEU A CA 1
ATOM 1933 C C . LEU A 1 233 ? -2.493 8.356 18.946 1.00 89.75 233 LEU A C 1
ATOM 1935 O O . LEU A 1 233 ? -3.193 9.368 18.933 1.00 89.75 233 LEU A O 1
ATOM 1939 N N . ALA A 1 234 ? -1.774 8.013 20.017 1.00 88.25 234 ALA A N 1
ATOM 1940 C CA . ALA A 1 234 ? -1.758 8.803 21.246 1.00 88.25 234 ALA A CA 1
ATOM 1941 C C . ALA A 1 234 ? -1.204 10.220 21.020 1.00 88.25 234 ALA A C 1
ATOM 1943 O O . ALA A 1 234 ? -1.790 11.188 21.508 1.00 88.25 234 ALA A O 1
ATOM 1944 N N . HIS A 1 235 ? -0.127 10.366 20.238 1.00 91.00 235 HIS A N 1
ATOM 1945 C CA . HIS A 1 235 ? 0.411 11.679 19.854 1.00 91.00 235 HIS A CA 1
ATOM 1946 C C . HIS A 1 235 ? -0.575 12.482 18.993 1.00 91.00 235 HIS A C 1
ATOM 1948 O O . HIS A 1 235 ? -0.630 13.705 19.112 1.00 91.00 235 HIS A O 1
ATOM 1954 N N . ALA A 1 236 ? -1.394 11.808 18.181 1.00 89.06 236 ALA A N 1
ATOM 1955 C CA . ALA A 1 236 ? -2.484 12.419 17.418 1.00 89.06 236 ALA A CA 1
ATOM 1956 C C . ALA A 1 236 ? -3.752 12.710 18.255 1.00 89.06 236 ALA A C 1
ATOM 1958 O O . ALA A 1 236 ? -4.722 13.274 17.744 1.00 89.06 236 ALA A O 1
ATOM 1959 N N . GLY A 1 237 ? -3.748 12.375 19.552 1.00 86.56 237 GLY A N 1
ATOM 1960 C CA . GLY A 1 237 ? -4.824 12.680 20.498 1.00 86.56 237 GLY A CA 1
ATOM 1961 C C . GLY A 1 237 ? -5.888 11.589 20.655 1.00 86.56 237 GLY A C 1
ATOM 1962 O O . GLY A 1 237 ? -6.894 11.828 21.328 1.00 86.56 237 GLY A O 1
ATOM 1963 N N . TYR A 1 238 ? -5.683 10.404 20.075 1.00 83.00 238 TYR A N 1
ATOM 1964 C CA . TYR A 1 238 ? -6.553 9.244 20.275 1.00 83.00 238 TYR A CA 1
ATOM 1965 C C . TYR A 1 238 ? -6.253 8.542 21.605 1.00 83.00 238 TYR A C 1
ATOM 1967 O O . TYR A 1 238 ? -5.128 8.557 22.106 1.00 83.00 238 TYR A O 1
ATOM 1975 N N . ARG A 1 239 ? -7.269 7.903 22.199 1.00 71.38 239 ARG A N 1
ATOM 1976 C CA . ARG A 1 239 ? -7.089 7.062 23.390 1.00 71.38 239 ARG A CA 1
ATOM 1977 C C . ARG A 1 239 ? -6.976 5.594 22.987 1.00 71.38 239 ARG A C 1
ATOM 1979 O O . ARG A 1 239 ? -7.909 5.092 22.364 1.00 71.38 239 ARG A O 1
ATOM 1986 N N . PRO A 1 240 ? -5.920 4.886 23.411 1.00 67.06 240 PRO A N 1
ATOM 1987 C CA . PRO A 1 240 ? -5.875 3.439 23.276 1.00 67.06 240 PRO A CA 1
ATOM 1988 C C . PRO A 1 240 ? -7.008 2.802 24.086 1.00 67.06 240 PRO A C 1
ATOM 1990 O O . PRO A 1 240 ? -7.258 3.208 25.224 1.00 67.06 240 PRO A O 1
ATOM 1993 N N . ALA A 1 241 ? -7.675 1.786 23.536 1.00 64.62 241 ALA A N 1
ATOM 1994 C CA . ALA A 1 241 ? -8.842 1.163 24.170 1.00 64.62 241 ALA A CA 1
ATOM 1995 C C . ALA A 1 241 ? -8.530 0.503 25.530 1.00 64.62 241 ALA A C 1
ATOM 1997 O O . ALA A 1 241 ? -9.427 0.275 26.341 1.00 64.62 241 ALA A O 1
ATOM 1998 N N . HIS A 1 242 ? -7.255 0.211 25.798 1.00 58.12 242 HIS A N 1
ATOM 1999 C CA . HIS A 1 242 ? -6.779 -0.433 27.021 1.00 58.12 242 HIS A CA 1
ATOM 2000 C C . HIS A 1 242 ? -6.394 0.545 28.150 1.00 58.12 242 HIS A C 1
ATOM 2002 O O . HIS A 1 242 ? -6.123 0.097 29.264 1.00 58.12 242 HIS A O 1
ATOM 2008 N N . ILE A 1 243 ? -6.395 1.862 27.908 1.00 47.62 243 ILE A N 1
ATOM 2009 C CA . ILE A 1 243 ? -6.132 2.875 28.943 1.00 47.62 243 ILE A CA 1
ATOM 2010 C C . ILE A 1 243 ? -7.477 3.375 29.489 1.00 47.62 243 ILE A C 1
ATOM 2012 O O . ILE A 1 243 ? -8.109 4.260 28.907 1.00 47.62 243 ILE A O 1
ATOM 2016 N N . LYS A 1 244 ? -7.923 2.761 30.593 1.00 40.62 244 LYS A N 1
ATOM 2017 C CA . LYS A 1 244 ? -9.066 3.228 31.396 1.00 40.62 244 LYS A CA 1
ATOM 2018 C C . LYS A 1 244 ? -8.715 4.489 32.180 1.00 40.62 244 LYS A C 1
ATOM 2020 O O . LYS A 1 244 ? -7.633 4.501 32.805 1.00 40.62 244 LYS A O 1
#

InterPro domains:
  IPR000914 Solute-binding protein family 5 domain [PF00496] (155-239)

Secondary structure (DSSP, 8-state):
---------PPPPS--EEEEEEEE-TT--TTHHHHHHHHHHHHHHHT-EEEEEEEEHHHHHHHHHTT--SEEEEEEEEEEE-SSHHHHHHHHHHHHHHT-TT-HHHHHHHHHHHHHHHTT--HHHHHHHHHHHHHHIIIII-----EEEEEE-TTS-EEEEEEEEEEE-TT---HHHHHHHHHH--HHHHHHHHHTS-SS--EE-SSTTTTSTTS-TTSPPP---HHHHHHHHHHTTPPPTT--

Sequence (244 aa):
MFISSTTSAARRPLPPEIEVLIADSYYTGRDLYLAFDQIERDAAKCGIRLNLVVQDFYTVATRIFAGDYEAVLYIGLVGSYSDTWDSILETLLFLKDLLYTNNEEFSSLIEELWSLYNNEASDNELLPIFHEIEFLLYDELYIPTFLWYIRETEENRQDLYTFHYIFNCEKIQDKAVRKALMYLTDLDLIIDVIGNHIEFEIHPSSHLFAYSSYHDTFLPDYYYNIGKATSILAHAGYRPAHIK

Solvent-accessible surface area (backbone atoms only — not comparable to full-atom values): 13629 Å² total; per-residue (Å²): 140,81,85,80,80,75,76,74,75,78,77,60,70,76,57,66,75,38,48,32,39,33,34,47,40,101,81,54,49,82,56,52,53,57,46,51,54,46,34,38,55,51,33,37,51,43,30,37,40,63,45,81,45,79,40,51,46,67,61,46,50,54,28,47,76,70,63,65,65,45,26,36,38,41,54,44,79,49,67,83,49,58,83,43,69,69,50,50,49,54,49,52,50,50,42,35,66,61,76,36,70,84,38,66,68,64,49,49,50,50,52,50,46,52,50,42,53,77,68,70,53,53,68,87,68,45,44,62,52,49,44,51,49,53,47,41,40,58,77,67,35,33,43,52,19,32,32,39,31,66,45,73,43,99,80,77,47,74,47,34,34,38,35,42,43,36,40,44,30,62,65,48,82,51,63,46,56,46,56,20,53,46,18,43,44,50,57,67,56,44,43,59,47,51,47,78,76,44,98,53,68,70,49,77,42,48,42,81,47,72,86,34,90,82,46,66,83,82,62,81,82,66,59,61,32,64,68,58,21,35,47,44,29,43,77,73,52,43,64,40,63,77,70,128